Protein AF-A0A353F290-F1 (afdb_monomer_lite)

Secondary structure (DSSP, 8-state):
----PPPPPPP-------------------S-S-TT---SSEEEEEEE-SS-TTT-EEEEEEE-SSSPPEEEEESS--TT-GGG-SEEE--SEEEEETTEEEEEEEE-SPPTT-EEEEEEE-SS-B---EEEEPPPSS------EEE---SS-HHHHHHHHHHHHHH--S-EEE-S--SSSSSHHHHHHHHHHHGGGS-TT-BPPEEEEPP-TTS-STTHHHHHH---TT--EEEEETTTTEEEEE--TTS-TTSHHHHHHHHHHHHH-TT-SEEEEE-SS-S--

Sequence (285 aa):
MTQRKCPPAKYRSFLVALTVLFSAVASLSGQNSSVNTNTSKTEKYRLVWFEDPTTTATFVWNQLEGDPATLYYGLKNEGRNKSKYTERKEVDRVVEYDGMRNCMVTLGNLKPDSWYYMCLGDGAGVSRLFYFRTAPKLPKSFTFICGGDSRNFRDIRQAANTMCRKLSPLFVAFTGDMINHDSAEGWNDWLDDWQLTMSDSGQLLPIVPHRGNHESRPESIPSHFGTSKDSYGAFNIGSGLFRYYILNSEIPADGSQGNWLRSDLEKNGQGITHLVAGYHKPMRP

Foldseek 3Di:
DDDDDDDDDDDDDDDDPDPDPPPPPVPPPDPDPPQFAFQAQKALWAWADFEALQFKIKIKIFRRDDDFWKKAKDQDCPWQPRVPGPDIGDFPDWFCDLNTTITMDMGGRDHGQGKMWMWTADPRGIHGIAIAHGFHQADDDFDEAEEEQCADDLVVLLVVLLVLLVVVGNAYEYAANQHQALHSVRVVSSSNSNCSNADPNHYHHYYLDAHDVRNVDQCSCCRRRVHDSNSWHWYDGNNQAEIETRDEPNDDCPDPRVVVVVVCCVVRVPSRNYYYYGHHDDPPD

Structure (mmCIF, N/CA/C/O backbone):
data_AF-A0A353F290-F1
#
_entry.id   AF-A0A353F290-F1
#
loop_
_atom_site.group_PDB
_atom_site.id
_atom_site.type_symbol
_atom_site.label_atom_id
_atom_site.label_alt_id
_atom_site.label_comp_id
_atom_site.label_asym_id
_atom_site.label_entity_id
_atom_site.label_seq_id
_atom_site.pdbx_PDB_ins_code
_atom_site.Cartn_x
_atom_site.Cartn_y
_atom_site.Cartn_z
_atom_site.occupancy
_atom_site.B_iso_or_equiv
_atom_site.auth_seq_id
_atom_site.auth_comp_id
_atom_site.auth_asym_id
_atom_site.auth_atom_id
_atom_site.pdbx_PDB_model_num
ATOM 1 N N . MET A 1 1 ? -49.343 -64.665 -35.804 1.00 46.31 1 MET A N 1
ATOM 2 C CA . MET A 1 1 ? -48.709 -64.888 -37.124 1.00 46.31 1 MET A CA 1
ATOM 3 C C . MET A 1 1 ? -49.361 -63.980 -38.147 1.00 46.31 1 MET A C 1
ATOM 5 O O . MET A 1 1 ? -50.536 -64.181 -38.408 1.00 46.31 1 MET A O 1
ATOM 9 N N . THR A 1 2 ? -48.637 -62.994 -38.680 1.00 41.28 2 THR A N 1
ATOM 10 C CA . THR A 1 2 ? -48.578 -62.625 -40.114 1.00 41.28 2 THR A CA 1
ATOM 11 C C . THR A 1 2 ? -47.941 -61.243 -40.248 1.00 41.28 2 THR A C 1
ATOM 13 O O . THR A 1 2 ? -48.520 -60.224 -39.888 1.00 41.28 2 THR A O 1
ATOM 16 N N . GLN A 1 3 ? -46.709 -61.228 -40.759 1.00 37.50 3 GLN A N 1
ATOM 17 C CA . GLN A 1 3 ? -46.068 -60.024 -41.271 1.00 37.50 3 GLN A CA 1
ATOM 18 C C . GLN A 1 3 ? -46.842 -59.517 -42.493 1.00 37.50 3 GLN A C 1
ATOM 20 O O . GLN A 1 3 ? -47.189 -60.307 -43.372 1.00 37.50 3 GLN A O 1
ATOM 25 N N . ARG A 1 4 ? -47.029 -58.199 -42.603 1.00 40.56 4 ARG A N 1
ATOM 26 C CA . ARG A 1 4 ? -47.318 -57.544 -43.883 1.00 40.56 4 ARG A CA 1
ATOM 27 C C . ARG A 1 4 ? -46.180 -56.588 -44.220 1.00 40.56 4 ARG A C 1
ATOM 29 O O . ARG A 1 4 ? -45.961 -55.592 -43.542 1.00 40.56 4 ARG A O 1
ATOM 36 N N . LYS A 1 5 ? -45.442 -56.971 -45.264 1.00 42.53 5 LYS A N 1
ATOM 37 C CA . LYS A 1 5 ? -44.402 -56.199 -45.947 1.00 42.53 5 LYS A CA 1
ATOM 38 C C . LYS A 1 5 ? -45.045 -55.032 -46.704 1.00 42.53 5 LYS A C 1
ATOM 40 O O . LYS A 1 5 ? -46.036 -55.235 -47.401 1.00 42.53 5 LYS A O 1
ATOM 45 N N . CYS A 1 6 ? -44.453 -53.846 -46.595 1.00 43.78 6 CYS A N 1
ATOM 46 C CA . CYS A 1 6 ? -44.773 -52.677 -47.417 1.00 43.78 6 CYS A CA 1
ATOM 47 C C . CYS A 1 6 ? -43.825 -52.633 -48.645 1.00 43.78 6 CYS A C 1
ATOM 49 O O . CYS A 1 6 ? -42.666 -53.032 -48.501 1.00 43.78 6 CYS A O 1
ATOM 51 N N . PRO A 1 7 ? -44.279 -52.207 -49.842 1.00 47.22 7 PRO A N 1
ATOM 52 C CA . PRO A 1 7 ? -43.504 -52.256 -51.089 1.00 47.22 7 PRO A CA 1
ATOM 53 C C . PRO A 1 7 ? -42.549 -51.052 -51.265 1.00 47.22 7 PRO A C 1
ATOM 55 O O . PRO A 1 7 ? -42.702 -50.042 -50.577 1.00 47.22 7 PRO A O 1
ATOM 58 N N . PRO A 1 8 ? -41.557 -51.131 -52.180 1.00 41.78 8 PRO A N 1
ATOM 59 C CA . PRO A 1 8 ? -40.473 -50.156 -52.260 1.00 41.78 8 PRO A CA 1
ATOM 60 C C . PRO A 1 8 ? -40.895 -48.900 -53.033 1.00 41.78 8 PRO A C 1
ATOM 62 O O . PRO A 1 8 ? -41.420 -48.984 -54.147 1.00 41.78 8 PRO A O 1
ATOM 65 N N . ALA A 1 9 ? -40.621 -47.722 -52.469 1.00 43.69 9 ALA A N 1
ATOM 66 C CA . ALA A 1 9 ? -40.792 -46.448 -53.158 1.00 43.69 9 ALA A CA 1
ATOM 67 C C . ALA A 1 9 ? -39.504 -46.061 -53.902 1.00 43.69 9 ALA A C 1
ATOM 69 O O . ALA A 1 9 ? -38.400 -46.092 -53.360 1.00 43.69 9 ALA A O 1
ATOM 70 N N . LYS A 1 10 ? -39.682 -45.734 -55.182 1.00 41.62 10 LYS A N 1
ATOM 71 C CA . LYS A 1 10 ? -38.655 -45.433 -56.179 1.00 41.62 10 LYS A CA 1
ATOM 72 C C . LYS A 1 10 ? -37.989 -44.082 -55.901 1.00 41.62 10 LYS A C 1
ATOM 74 O O . LYS A 1 10 ? -38.673 -43.078 -55.723 1.00 41.62 10 LYS A O 1
ATOM 79 N N . TYR A 1 11 ? -36.659 -44.066 -55.953 1.00 36.44 11 TYR A N 1
ATOM 80 C CA . TYR A 1 11 ? -35.833 -42.861 -55.956 1.00 36.44 11 TYR A CA 1
ATOM 81 C C . TYR A 1 11 ? -36.144 -41.989 -57.182 1.00 36.44 11 TYR A C 1
ATOM 83 O O . TYR A 1 11 ? -36.076 -42.456 -58.320 1.00 36.44 11 TYR A O 1
ATOM 91 N N . ARG A 1 12 ? -36.436 -40.706 -56.954 1.00 42.66 12 ARG A N 1
ATOM 92 C CA . ARG A 1 12 ? -36.278 -39.643 -57.952 1.00 42.66 12 ARG A CA 1
ATOM 93 C C . ARG A 1 12 ? -35.261 -38.646 -57.416 1.00 42.66 12 ARG A C 1
ATOM 95 O O . ARG A 1 12 ? -35.520 -37.944 -56.444 1.00 42.66 12 ARG A O 1
ATOM 102 N N . SER A 1 13 ? -34.094 -38.650 -58.045 1.00 38.72 13 SER A N 1
ATOM 103 C CA . SER A 1 13 ? -32.973 -37.760 -57.777 1.00 38.72 13 SER A CA 1
ATOM 104 C C . SER A 1 13 ? -33.359 -36.314 -58.090 1.00 38.72 13 SER A C 1
ATOM 106 O O . SER A 1 13 ? -33.592 -35.977 -59.248 1.00 38.72 13 SER A O 1
ATOM 108 N N . PHE A 1 14 ? -33.400 -35.460 -57.069 1.00 39.62 14 PHE A N 1
ATOM 109 C CA . PHE A 1 14 ? -33.319 -34.014 -57.248 1.00 39.62 14 PHE A CA 1
ATOM 110 C C . PHE A 1 14 ? -31.861 -33.603 -57.058 1.00 39.62 14 PHE A C 1
ATOM 112 O O . PHE A 1 14 ? -31.323 -33.652 -55.954 1.00 39.62 14 PHE A O 1
ATOM 119 N N . LEU A 1 15 ? -31.215 -33.241 -58.165 1.00 37.19 15 LEU A N 1
ATOM 120 C CA . LEU A 1 15 ? -29.898 -32.623 -58.173 1.00 37.19 15 LEU A CA 1
ATOM 121 C C . LEU A 1 15 ? -30.083 -31.155 -57.752 1.00 37.19 15 LEU A C 1
ATOM 123 O O . LEU A 1 15 ? -30.473 -30.319 -58.563 1.00 37.19 15 LEU A O 1
ATOM 127 N N . VAL A 1 16 ? -29.867 -30.842 -56.476 1.00 40.88 16 VAL A N 1
ATOM 128 C CA . VAL A 1 16 ? -29.726 -29.451 -56.026 1.00 40.88 16 VAL A CA 1
ATOM 129 C C . VAL A 1 16 ? -28.252 -29.096 -56.166 1.00 40.88 16 VAL A C 1
ATOM 131 O O . VAL A 1 16 ? -27.409 -29.620 -55.441 1.00 40.88 16 VAL A O 1
ATOM 134 N N . ALA A 1 17 ? -27.934 -28.238 -57.133 1.00 40.34 17 ALA A N 1
ATOM 135 C CA . ALA A 1 17 ? -26.618 -27.631 -57.245 1.00 40.34 17 ALA A CA 1
ATOM 136 C C . ALA A 1 17 ? -26.419 -26.688 -56.050 1.00 40.34 17 ALA A C 1
ATOM 138 O O . ALA A 1 17 ? -26.979 -25.594 -56.011 1.00 40.34 17 ALA A O 1
ATOM 139 N N . LEU A 1 18 ? -25.660 -27.135 -55.048 1.00 35.25 18 LEU A N 1
ATOM 140 C CA . LEU A 1 18 ? -25.236 -26.292 -53.937 1.00 35.25 18 LEU A CA 1
ATOM 141 C C . LEU A 1 18 ? -23.934 -25.596 -54.341 1.00 35.25 18 LEU A C 1
ATOM 143 O O . LEU A 1 18 ? -22.845 -26.159 -54.244 1.00 35.25 18 LEU A O 1
ATOM 147 N N . THR A 1 19 ? -24.055 -24.374 -54.844 1.00 42.38 19 THR A N 1
ATOM 148 C CA . THR A 1 19 ? -22.922 -23.482 -55.089 1.00 42.38 19 THR A CA 1
ATOM 149 C C . THR A 1 19 ? -22.328 -23.093 -53.734 1.00 42.38 19 THR A C 1
ATOM 151 O O . THR A 1 19 ? -22.869 -22.247 -53.026 1.00 42.38 19 THR A O 1
ATOM 154 N N . VAL A 1 20 ? -21.228 -23.734 -53.336 1.00 40.19 20 VAL A N 1
ATOM 155 C CA . VAL A 1 20 ? -20.459 -23.324 -52.156 1.00 40.19 20 VAL A CA 1
ATOM 156 C C . VAL A 1 20 ? -19.671 -22.072 -52.535 1.00 40.19 20 VAL A C 1
ATOM 158 O O . VAL A 1 20 ? -18.584 -22.156 -53.104 1.00 40.19 20 VAL A O 1
ATOM 161 N N . LEU A 1 21 ? -20.221 -20.892 -52.238 1.00 40.59 21 LEU A N 1
ATOM 162 C CA . LEU A 1 21 ? -19.406 -19.688 -52.125 1.00 40.59 21 LEU A CA 1
ATOM 163 C C . LEU A 1 21 ? -18.528 -19.846 -50.879 1.00 40.59 21 LEU A C 1
ATOM 165 O O . LEU A 1 21 ? -18.983 -19.653 -49.754 1.00 40.59 21 LEU A O 1
ATOM 169 N N . PHE A 1 22 ? -17.255 -20.183 -51.081 1.00 39.66 22 PHE A N 1
ATOM 170 C CA . PHE A 1 22 ? -16.215 -19.934 -50.087 1.00 39.66 22 PHE A CA 1
ATOM 171 C C . PHE A 1 22 ? -16.000 -18.418 -49.999 1.00 39.66 22 PHE A C 1
ATOM 173 O O . PHE A 1 22 ? -15.076 -17.858 -50.584 1.00 39.66 22 PHE A O 1
ATOM 180 N N . SER A 1 23 ? -16.866 -17.722 -49.267 1.00 43.69 23 SER A N 1
ATOM 181 C CA . SER A 1 23 ? -16.477 -16.449 -48.676 1.00 43.69 23 SER A CA 1
ATOM 182 C C . SER A 1 23 ? -15.457 -16.777 -47.593 1.00 43.69 23 SER A C 1
ATOM 184 O O . SER A 1 23 ? -15.818 -17.214 -46.499 1.00 43.69 23 SER A O 1
ATOM 186 N N . ALA A 1 24 ? -14.177 -16.617 -47.928 1.00 46.22 24 ALA A N 1
ATOM 187 C CA . ALA A 1 24 ? -13.100 -16.556 -46.960 1.00 46.22 24 ALA A CA 1
ATOM 188 C C . ALA A 1 24 ? -13.358 -15.350 -46.049 1.00 46.22 24 ALA A C 1
ATOM 190 O O . ALA A 1 24 ? -12.868 -14.247 -46.279 1.00 46.22 24 ALA A O 1
ATOM 191 N N . VAL A 1 25 ? -14.165 -15.553 -45.009 1.00 45.91 25 VAL A N 1
ATOM 192 C CA . VAL A 1 25 ? -14.108 -14.707 -43.829 1.00 45.91 25 VAL A CA 1
ATOM 193 C C . VAL A 1 25 ? -12.793 -15.088 -43.177 1.00 45.91 25 VAL A C 1
ATOM 195 O O . VAL A 1 25 ? -12.712 -16.059 -42.429 1.00 45.91 25 VAL A O 1
ATOM 198 N N . ALA A 1 26 ? -11.732 -14.372 -43.546 1.00 44.97 26 ALA A N 1
ATOM 199 C CA . ALA A 1 26 ? -10.524 -14.347 -42.752 1.00 44.97 26 ALA A CA 1
ATOM 200 C C . ALA A 1 26 ? -10.963 -13.924 -41.351 1.00 44.97 26 ALA A C 1
ATOM 202 O O . ALA A 1 26 ? -11.306 -12.767 -41.104 1.00 44.97 26 ALA A O 1
ATOM 203 N N . SER A 1 27 ? -11.043 -14.898 -40.452 1.00 41.72 27 SER A N 1
ATOM 204 C CA . SER A 1 27 ? -11.215 -14.662 -39.037 1.00 41.72 27 SER A CA 1
ATOM 205 C C . SER A 1 27 ? -10.022 -13.825 -38.592 1.00 41.72 27 SER A C 1
ATOM 207 O O . SER A 1 27 ? -8.937 -14.346 -38.338 1.00 41.72 27 SER A O 1
ATOM 209 N N . LEU A 1 28 ? -10.225 -12.513 -38.485 1.00 45.38 28 LEU A N 1
ATOM 210 C CA . LEU A 1 28 ? -9.404 -11.608 -37.685 1.00 45.38 28 LEU A CA 1
ATOM 211 C C . LEU A 1 28 ? -9.620 -11.930 -36.194 1.00 45.38 28 LEU A C 1
ATOM 213 O O . LEU A 1 28 ? -9.924 -11.067 -35.383 1.00 45.38 28 LEU A O 1
ATOM 217 N N . SER A 1 29 ? -9.473 -13.196 -35.813 1.00 45.50 29 SER A N 1
ATOM 218 C CA . SER A 1 29 ? -9.347 -13.651 -34.428 1.00 45.50 29 SER A CA 1
ATOM 219 C C . SER A 1 29 ? -7.870 -13.903 -34.126 1.00 45.50 29 SER A C 1
ATOM 221 O O . SER A 1 29 ? -7.480 -14.937 -33.593 1.00 45.50 29 SER A O 1
ATOM 223 N N . GLY A 1 30 ? -7.049 -12.943 -34.543 1.00 44.78 30 GLY A N 1
ATOM 224 C CA . GLY A 1 30 ? -5.607 -12.904 -34.367 1.00 44.78 30 GLY A CA 1
ATOM 225 C C . GLY A 1 30 ? -5.168 -11.474 -34.082 1.00 44.78 30 GLY A C 1
ATOM 226 O O . GLY A 1 30 ? -4.305 -10.947 -34.770 1.00 44.78 30 GLY A O 1
ATOM 227 N N . GLN A 1 31 ? -5.804 -10.813 -33.110 1.00 38.00 31 GLN A N 1
ATOM 228 C CA . GLN A 1 31 ? -5.269 -9.590 -32.514 1.00 38.00 31 GLN A CA 1
ATOM 229 C C . GLN A 1 31 ? -4.939 -9.831 -31.039 1.00 38.00 31 GLN A C 1
ATOM 231 O O . GLN A 1 31 ? -5.788 -9.766 -30.158 1.00 38.00 31 GLN A O 1
ATOM 236 N N . ASN A 1 32 ? -3.647 -10.096 -30.840 1.00 43.44 32 ASN A N 1
ATOM 237 C CA . ASN A 1 32 ? -2.816 -9.784 -29.683 1.00 43.44 32 ASN A CA 1
ATOM 238 C C . ASN A 1 32 ? -3.251 -10.287 -28.304 1.00 43.44 32 ASN A C 1
ATOM 240 O O . ASN A 1 32 ? -3.747 -9.539 -27.472 1.00 43.44 32 ASN A O 1
ATOM 244 N N . SER A 1 33 ? -2.781 -11.479 -27.957 1.00 40.16 33 SER A N 1
ATOM 245 C CA . SER A 1 33 ? -2.475 -11.895 -26.580 1.00 40.16 33 SER A CA 1
ATOM 246 C C . SER A 1 33 ? -1.263 -11.137 -25.972 1.00 40.16 33 SER A C 1
ATOM 248 O O . SER A 1 33 ? -0.546 -11.678 -25.139 1.00 40.16 33 SER A O 1
ATOM 250 N N . SER A 1 34 ? -1.009 -9.876 -26.360 1.00 56.66 34 SER A N 1
ATOM 251 C CA . SER A 1 34 ? 0.187 -9.092 -25.981 1.00 56.66 34 SER A CA 1
ATOM 252 C C . SER A 1 34 ? -0.111 -7.811 -25.178 1.00 56.66 34 SER A C 1
ATOM 254 O O . SER A 1 34 ? 0.648 -6.843 -25.243 1.00 56.66 34 SER A O 1
ATOM 256 N N . VAL A 1 35 ? -1.249 -7.716 -24.485 1.00 65.19 35 VAL A N 1
ATOM 257 C CA . VAL A 1 35 ? -1.819 -6.383 -24.184 1.00 65.19 35 VAL A CA 1
ATOM 258 C C . VAL A 1 35 ? -1.271 -5.724 -22.908 1.00 65.19 35 VAL A C 1
ATOM 260 O O . VAL A 1 35 ? -1.367 -4.504 -22.782 1.00 65.19 35 VAL A O 1
ATOM 263 N N . ASN A 1 36 ? -0.628 -6.465 -21.992 1.00 80.44 36 ASN A N 1
ATOM 264 C CA . ASN A 1 36 ? -0.209 -5.911 -20.693 1.00 80.44 36 ASN A CA 1
ATOM 265 C C . ASN A 1 36 ? 1.270 -6.103 -20.297 1.00 80.44 36 ASN A C 1
ATOM 267 O O . ASN A 1 36 ? 1.590 -6.232 -19.118 1.00 80.44 36 ASN A O 1
ATOM 271 N N . THR A 1 37 ? 2.183 -6.138 -21.266 1.00 89.12 37 THR A N 1
ATOM 272 C CA . THR A 1 37 ? 3.623 -6.313 -21.001 1.00 89.12 37 THR A CA 1
ATOM 273 C C . THR A 1 37 ? 4.248 -5.060 -20.384 1.00 89.12 37 THR A C 1
ATOM 275 O O . THR A 1 37 ? 4.005 -3.959 -20.856 1.00 89.12 37 THR A O 1
ATOM 278 N N . ASN A 1 38 ? 5.098 -5.197 -19.370 1.00 95.94 38 ASN A N 1
ATOM 279 C CA . ASN A 1 38 ? 5.880 -4.079 -18.841 1.00 95.94 38 ASN A CA 1
ATOM 280 C C . ASN A 1 38 ? 7.076 -3.772 -19.763 1.00 95.94 38 ASN A C 1
ATOM 282 O O . ASN A 1 38 ? 7.869 -4.661 -20.051 1.00 95.94 38 ASN A O 1
ATOM 286 N N . THR A 1 39 ? 7.198 -2.525 -20.225 1.00 97.19 39 THR A N 1
ATOM 287 C CA . THR A 1 39 ? 8.356 -2.030 -21.009 1.00 97.19 39 THR A CA 1
ATOM 288 C C . THR A 1 39 ? 9.121 -0.911 -20.300 1.00 97.19 39 THR A C 1
ATOM 290 O O . THR A 1 39 ? 10.100 -0.403 -20.831 1.00 97.19 39 THR A O 1
ATOM 293 N N . SER A 1 40 ? 8.653 -0.504 -19.120 1.00 97.94 40 SER A N 1
ATOM 294 C CA . SER A 1 40 ? 9.366 0.427 -18.243 1.00 97.94 40 SER A CA 1
ATOM 295 C C . SER A 1 40 ? 10.398 -0.315 -17.395 1.00 97.94 40 SER A C 1
ATOM 297 O O . SER A 1 40 ? 10.345 -1.539 -17.266 1.00 97.94 40 SER A O 1
ATOM 299 N N . LYS A 1 41 ? 11.295 0.425 -16.751 1.00 98.50 41 LYS A N 1
ATOM 300 C CA . LYS A 1 41 ? 12.302 -0.093 -15.820 1.00 98.50 41 LYS A CA 1
ATOM 301 C C . LYS A 1 41 ? 11.785 -0.042 -14.382 1.00 98.50 41 LYS A C 1
ATOM 303 O O . LYS A 1 41 ? 12.434 0.487 -13.485 1.00 98.50 41 LYS A O 1
ATOM 308 N N . THR A 1 42 ? 10.596 -0.605 -14.170 1.00 98.69 42 THR A N 1
ATOM 309 C CA . THR A 1 42 ? 9.917 -0.644 -12.865 1.00 98.69 42 THR A CA 1
ATOM 310 C C . THR A 1 42 ? 9.492 -2.062 -12.506 1.00 98.69 42 THR A C 1
ATOM 312 O O . THR A 1 42 ? 9.181 -2.850 -13.398 1.00 98.69 42 THR A O 1
ATOM 315 N N . GLU A 1 43 ? 9.448 -2.383 -11.216 1.00 98.69 43 GLU A N 1
ATOM 316 C CA . GLU A 1 43 ? 8.996 -3.681 -10.696 1.00 98.69 43 GLU A CA 1
ATOM 317 C C . GLU A 1 43 ? 8.495 -3.573 -9.242 1.00 98.69 43 GLU A C 1
ATOM 319 O O . GLU A 1 43 ? 8.445 -2.476 -8.681 1.00 98.69 43 GLU A O 1
ATOM 324 N N . LYS A 1 44 ? 8.139 -4.712 -8.622 1.00 98.62 44 LYS A N 1
ATOM 325 C CA . LYS A 1 44 ? 7.775 -4.827 -7.194 1.00 98.62 44 LYS A CA 1
ATOM 326 C C . LYS A 1 44 ? 6.706 -3.810 -6.774 1.00 98.62 44 LYS A C 1
ATOM 328 O O . LYS A 1 44 ? 6.907 -2.968 -5.901 1.00 98.62 44 LYS A O 1
ATOM 333 N N . TYR A 1 45 ? 5.557 -3.868 -7.437 1.00 98.81 45 TYR A N 1
ATOM 334 C CA . TYR A 1 45 ? 4.460 -2.927 -7.250 1.00 98.81 45 TYR A CA 1
ATOM 335 C C . TYR A 1 45 ? 3.674 -3.227 -5.978 1.00 98.81 45 TYR A C 1
ATOM 337 O O . TYR A 1 45 ? 3.367 -4.382 -5.671 1.00 98.81 45 TYR A O 1
ATOM 345 N N . ARG A 1 46 ? 3.310 -2.173 -5.250 1.00 98.44 46 ARG A N 1
ATOM 346 C CA . ARG A 1 46 ? 2.475 -2.235 -4.049 1.00 98.44 46 ARG A CA 1
ATOM 347 C C . ARG A 1 46 ? 1.495 -1.075 -4.070 1.00 98.44 46 ARG A C 1
ATOM 349 O O . ARG A 1 46 ? 1.878 0.058 -4.349 1.00 98.44 46 ARG A O 1
ATOM 356 N N . LEU A 1 47 ? 0.247 -1.355 -3.731 1.00 98.81 47 LEU A N 1
ATOM 357 C CA . LEU A 1 47 ? -0.724 -0.332 -3.379 1.00 98.81 47 LEU A CA 1
ATOM 358 C C . LEU A 1 47 ? -0.931 -0.404 -1.871 1.00 98.81 47 LEU A C 1
ATOM 360 O O . LEU A 1 47 ? -1.256 -1.468 -1.360 1.00 98.81 47 LEU A O 1
ATOM 364 N N . VAL A 1 48 ? -0.727 0.698 -1.168 1.00 98.88 48 VAL A N 1
ATOM 365 C CA . VAL A 1 48 ? -0.688 0.735 0.292 1.00 98.88 48 VAL A CA 1
ATOM 366 C C . VAL A 1 48 ? -1.829 1.594 0.814 1.00 98.88 48 VAL A C 1
ATOM 368 O O . VAL A 1 48 ? -2.039 2.722 0.359 1.00 98.88 48 VAL A O 1
ATOM 371 N N . TRP A 1 49 ? -2.558 1.044 1.782 1.00 98.56 49 TRP A N 1
ATOM 372 C CA . TRP A 1 49 ? -3.540 1.759 2.587 1.00 98.56 49 TRP A CA 1
ATOM 373 C C . TRP A 1 49 ? -2.992 1.949 3.995 1.00 98.56 49 TRP A C 1
ATOM 375 O O . TRP A 1 49 ? -2.675 0.992 4.698 1.00 98.56 49 TRP A O 1
ATOM 385 N N . PHE A 1 50 ? -2.871 3.211 4.384 1.00 96.50 50 PHE A N 1
ATOM 386 C CA . PHE A 1 50 ? -2.371 3.628 5.694 1.00 96.50 50 PHE A CA 1
ATOM 387 C C . PHE A 1 50 ? -3.104 4.884 6.197 1.00 96.50 50 PHE A C 1
ATOM 389 O O . PHE A 1 50 ? -3.302 5.049 7.397 1.00 96.50 50 PHE A O 1
ATOM 396 N N . GLU A 1 51 ? -3.561 5.728 5.267 1.00 95.75 51 GLU A N 1
ATOM 397 C CA . GLU A 1 51 ? -4.469 6.861 5.486 1.00 95.75 51 GLU A CA 1
ATOM 398 C C . GLU A 1 51 ? -5.924 6.492 5.109 1.00 95.75 51 GLU A C 1
ATOM 400 O O . GLU A 1 51 ? -6.252 5.311 5.015 1.00 95.75 51 GLU A O 1
ATOM 405 N N . ASP A 1 52 ? -6.816 7.476 4.912 1.00 97.81 52 ASP A N 1
ATOM 406 C CA . ASP A 1 52 ? -8.230 7.257 4.559 1.00 97.81 52 ASP A CA 1
ATOM 407 C C . ASP A 1 52 ? -8.379 6.580 3.176 1.00 97.81 52 ASP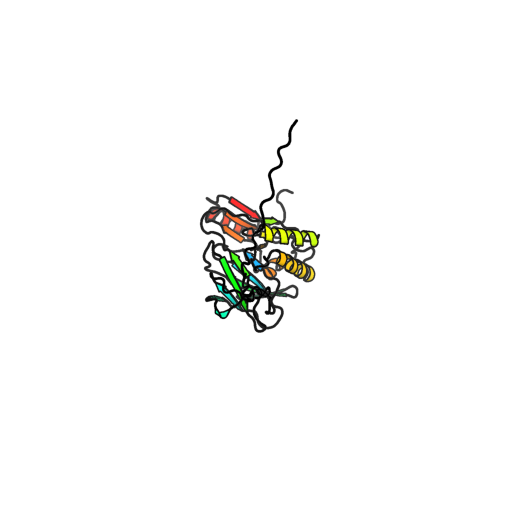 A C 1
ATOM 409 O O . ASP A 1 52 ? -8.241 7.249 2.143 1.00 97.81 52 ASP A O 1
ATOM 413 N N . PRO A 1 53 ? -8.739 5.282 3.110 1.00 98.50 53 PRO A N 1
ATOM 414 C CA . PRO A 1 53 ? -8.764 4.525 1.860 1.00 98.50 53 PRO A CA 1
ATOM 415 C C . PRO A 1 53 ? -9.934 4.907 0.945 1.00 98.50 53 PRO A C 1
ATOM 417 O O . PRO A 1 53 ? -10.044 4.408 -0.179 1.00 98.50 53 PRO A O 1
ATOM 420 N N . THR A 1 54 ? -10.851 5.762 1.413 1.00 98.56 54 THR A N 1
ATOM 421 C CA . THR A 1 54 ? -11.965 6.257 0.598 1.00 98.56 54 THR A CA 1
ATOM 422 C C . THR A 1 54 ? -11.519 7.346 -0.374 1.00 98.56 54 THR A C 1
ATOM 424 O O . THR A 1 54 ? -12.148 7.524 -1.416 1.00 98.56 54 THR A O 1
ATOM 427 N N . THR A 1 55 ? -10.429 8.054 -0.060 1.00 98.69 55 THR A N 1
ATOM 428 C CA . THR A 1 55 ? -9.948 9.201 -0.845 1.00 98.69 55 THR A CA 1
ATOM 429 C C . THR A 1 55 ? -8.440 9.208 -1.090 1.00 98.69 55 THR A C 1
ATOM 431 O O . THR A 1 55 ? -7.969 10.039 -1.870 1.00 98.69 55 THR A O 1
ATOM 434 N N . THR A 1 56 ? -7.690 8.281 -0.489 1.00 98.62 56 THR A N 1
ATOM 435 C CA . THR A 1 56 ? -6.230 8.198 -0.611 1.00 98.62 56 THR A CA 1
ATOM 436 C C . THR A 1 56 ? -5.748 6.783 -0.919 1.00 98.62 56 THR A C 1
ATOM 438 O O . THR A 1 56 ? -6.411 5.796 -0.594 1.00 98.62 56 THR A O 1
ATOM 441 N N . ALA A 1 57 ? -4.594 6.683 -1.576 1.00 98.44 57 ALA A N 1
ATOM 442 C CA . ALA A 1 57 ? -3.839 5.440 -1.713 1.00 98.44 57 ALA A CA 1
ATOM 443 C C . ALA A 1 57 ? -2.385 5.749 -2.080 1.00 98.44 57 ALA A C 1
ATOM 445 O O . ALA A 1 57 ? -2.137 6.608 -2.927 1.00 98.44 57 ALA A O 1
ATOM 446 N N . THR A 1 58 ? -1.433 5.014 -1.511 1.00 98.81 58 THR A N 1
ATOM 447 C CA . THR A 1 58 ? -0.015 5.166 -1.860 1.00 98.81 58 THR A CA 1
ATOM 448 C C . THR A 1 58 ? 0.397 4.070 -2.826 1.00 98.81 58 THR A C 1
ATOM 450 O O . THR A 1 58 ? 0.294 2.887 -2.511 1.00 98.81 58 THR A O 1
ATOM 453 N N . PHE A 1 59 ? 0.863 4.442 -4.014 1.00 98.88 59 PHE A N 1
ATOM 454 C CA . PHE A 1 59 ? 1.430 3.509 -4.977 1.00 98.88 59 PHE A CA 1
ATOM 455 C C . PHE A 1 59 ? 2.955 3.522 -4.882 1.00 98.88 59 PHE A C 1
ATOM 457 O O . PHE A 1 59 ? 3.573 4.585 -4.928 1.00 98.88 59 PHE A O 1
ATOM 464 N N . VAL A 1 60 ? 3.551 2.338 -4.735 1.00 98.88 60 VAL A N 1
ATOM 465 C CA . VAL A 1 60 ? 4.992 2.154 -4.537 1.00 98.88 60 VAL A CA 1
ATOM 466 C C . VAL A 1 60 ? 5.536 1.159 -5.552 1.00 98.88 60 VAL A C 1
ATOM 468 O O . VAL A 1 60 ? 4.958 0.089 -5.744 1.00 98.88 60 VAL A O 1
ATOM 471 N N . TRP A 1 61 ? 6.687 1.461 -6.146 1.00 98.88 61 TRP A N 1
ATOM 472 C CA . TRP A 1 61 ? 7.421 0.558 -7.037 1.00 98.88 61 TRP A CA 1
ATOM 473 C C . TRP A 1 61 ? 8.925 0.639 -6.780 1.00 98.88 61 TRP A C 1
ATOM 475 O O . TRP A 1 61 ? 9.406 1.610 -6.201 1.00 98.88 61 TRP A O 1
ATOM 485 N N . ASN A 1 62 ? 9.661 -0.386 -7.198 1.00 98.88 62 ASN A N 1
ATOM 486 C CA . ASN A 1 62 ? 11.114 -0.333 -7.317 1.00 98.88 62 ASN A CA 1
ATOM 487 C C . ASN A 1 62 ? 11.483 0.191 -8.715 1.00 98.88 62 ASN A C 1
ATOM 489 O O . ASN A 1 62 ? 11.018 -0.360 -9.718 1.00 98.88 62 ASN A O 1
ATOM 493 N N . GLN A 1 63 ? 12.294 1.247 -8.800 1.00 98.75 63 GLN A N 1
ATOM 494 C CA . GLN A 1 63 ? 12.793 1.791 -10.067 1.00 98.75 63 GLN A CA 1
ATOM 495 C C . GLN A 1 63 ? 14.195 1.244 -10.373 1.00 98.75 63 GLN A C 1
ATOM 497 O O . GLN A 1 63 ? 15.178 1.675 -9.773 1.00 98.75 63 GLN A O 1
ATOM 502 N N . LEU A 1 64 ? 14.298 0.378 -11.381 1.00 98.56 64 LEU A N 1
ATOM 503 C CA . LEU A 1 64 ? 15.526 -0.336 -11.746 1.00 98.56 64 LEU A CA 1
ATOM 504 C C . LEU A 1 64 ? 16.607 0.582 -12.330 1.00 98.56 64 LEU A C 1
ATOM 506 O O . LEU A 1 64 ? 17.769 0.500 -11.953 1.00 98.56 64 LEU A O 1
ATOM 510 N N . GLU A 1 65 ? 16.231 1.463 -13.257 1.00 97.06 65 GLU A N 1
ATOM 511 C CA . GLU A 1 65 ? 17.165 2.294 -14.029 1.00 97.06 65 GLU A CA 1
ATOM 512 C C . GLU A 1 65 ? 16.511 3.631 -14.405 1.00 97.06 65 GLU A C 1
ATOM 514 O O . GLU A 1 65 ? 15.287 3.766 -14.346 1.00 97.06 65 GLU A O 1
ATOM 519 N N . GLY A 1 66 ? 17.328 4.611 -14.803 1.00 97.19 66 GLY A N 1
ATOM 520 C CA . GLY A 1 66 ? 16.870 5.921 -15.280 1.00 97.19 66 GLY A CA 1
ATOM 521 C C . GLY A 1 66 ? 16.238 6.791 -14.194 1.00 97.19 66 GLY A C 1
ATOM 522 O O . GLY A 1 66 ? 16.365 6.502 -13.002 1.00 97.19 66 GLY A O 1
ATOM 523 N N . ASP A 1 67 ? 15.567 7.862 -14.607 1.00 98.12 67 ASP A N 1
ATOM 524 C CA . ASP A 1 67 ? 14.818 8.731 -13.697 1.00 98.12 67 ASP A CA 1
ATOM 525 C C . ASP A 1 67 ? 13.536 8.042 -13.193 1.00 98.12 67 ASP A C 1
ATOM 527 O O . ASP A 1 67 ? 12.984 7.186 -13.895 1.00 98.12 67 ASP A O 1
ATOM 531 N N . PRO A 1 68 ? 13.040 8.392 -11.989 1.00 98.44 68 PRO A N 1
ATOM 532 C CA . PRO A 1 68 ? 11.789 7.850 -11.476 1.00 98.44 68 PRO A CA 1
ATOM 533 C C . PRO A 1 68 ? 10.615 8.058 -12.439 1.00 98.44 68 PRO A C 1
ATOM 535 O O . PRO A 1 68 ? 10.418 9.146 -12.976 1.00 98.44 68 PRO A O 1
ATOM 538 N N . ALA A 1 69 ? 9.819 7.008 -12.641 1.00 98.69 69 ALA A N 1
ATOM 539 C CA . ALA A 1 69 ? 8.668 7.057 -13.530 1.00 98.69 69 ALA A CA 1
ATOM 540 C C . ALA A 1 69 ? 7.578 8.034 -13.048 1.00 98.69 69 ALA A C 1
ATOM 542 O O . ALA A 1 69 ? 7.278 8.127 -11.858 1.00 98.69 69 ALA A O 1
ATOM 543 N N . THR A 1 70 ? 6.893 8.678 -13.992 1.00 98.88 70 THR A N 1
ATOM 544 C CA . THR A 1 70 ? 5.674 9.448 -13.711 1.00 98.88 70 THR A CA 1
ATOM 545 C C . THR A 1 70 ? 4.469 8.508 -13.684 1.00 98.88 70 THR A C 1
ATOM 547 O O . THR A 1 70 ? 4.304 7.672 -14.582 1.00 98.88 70 THR A O 1
ATOM 550 N N . LEU A 1 71 ? 3.585 8.665 -12.697 1.00 98.88 71 LEU A N 1
ATOM 551 C CA . LEU A 1 71 ? 2.313 7.947 -12.626 1.00 98.88 71 LEU A CA 1
ATOM 552 C C . LEU A 1 71 ? 1.244 8.661 -13.455 1.00 98.88 71 LEU A C 1
ATOM 554 O O . LEU A 1 71 ? 1.023 9.852 -13.279 1.00 98.88 71 LEU A O 1
ATOM 558 N N . TYR A 1 72 ? 0.537 7.923 -14.306 1.00 98.81 72 TYR A N 1
ATOM 559 C CA . TYR A 1 72 ? -0.621 8.388 -15.075 1.00 98.81 72 TYR A CA 1
ATOM 560 C C . TYR A 1 72 ? -1.840 7.592 -14.632 1.00 98.81 72 TYR A C 1
ATOM 562 O O . TYR A 1 72 ? -1.743 6.369 -14.521 1.00 98.81 72 TYR A O 1
ATOM 570 N N . TYR A 1 73 ? -2.963 8.253 -14.352 1.00 98.75 73 TYR A N 1
ATOM 571 C CA . TYR A 1 73 ? -4.118 7.580 -13.762 1.00 98.75 73 TYR A CA 1
ATOM 572 C C . TYR A 1 73 ? -5.454 8.264 -14.069 1.00 98.75 73 TYR A C 1
ATOM 574 O O . TYR A 1 73 ? -5.519 9.405 -14.524 1.00 98.75 73 TYR A O 1
ATOM 582 N N . GLY A 1 74 ? -6.554 7.547 -13.848 1.00 98.44 74 GLY A N 1
ATOM 583 C CA . GLY A 1 74 ? -7.897 8.090 -14.021 1.00 98.44 74 GLY A CA 1
ATOM 584 C C . GLY A 1 74 ? -9.005 7.062 -13.814 1.00 98.44 74 GLY A C 1
ATOM 585 O O . GLY A 1 74 ? -8.759 5.880 -13.593 1.00 98.44 74 GLY A O 1
ATOM 586 N N . LEU A 1 75 ? -10.252 7.527 -13.902 1.00 98.31 75 LEU A N 1
ATOM 587 C CA . LEU A 1 75 ? -11.452 6.694 -13.715 1.00 98.31 75 LEU A CA 1
ATOM 588 C C . LEU A 1 75 ? -11.783 5.818 -14.931 1.00 98.31 75 LEU A C 1
ATOM 590 O O . LEU A 1 75 ? -12.557 4.870 -14.829 1.00 98.31 75 LEU A O 1
ATOM 594 N N . LYS A 1 76 ? -11.231 6.153 -16.100 1.00 97.88 76 LYS A N 1
ATOM 595 C CA . LYS A 1 76 ? -11.446 5.420 -17.346 1.00 97.88 76 LYS A CA 1
ATOM 596 C C . LYS A 1 76 ? -10.237 4.544 -17.641 1.00 97.88 76 LYS A C 1
ATOM 598 O O . LYS A 1 76 ? -9.102 4.990 -17.507 1.00 97.88 76 LYS A O 1
ATOM 603 N N . ASN A 1 77 ? -10.492 3.311 -18.071 1.00 97.50 77 ASN A N 1
ATOM 604 C CA . ASN A 1 77 ? -9.438 2.411 -18.511 1.00 97.50 77 ASN A CA 1
ATOM 605 C C . ASN A 1 77 ? -8.878 2.875 -19.860 1.00 97.50 77 ASN A C 1
ATOM 607 O O . ASN A 1 77 ? -9.481 2.629 -20.904 1.00 97.50 77 ASN A O 1
ATOM 611 N N . GLU A 1 78 ? -7.721 3.528 -19.826 1.00 97.00 78 GLU A N 1
ATOM 612 C CA . GLU A 1 78 ? -6.959 3.911 -21.020 1.00 97.00 78 GLU A CA 1
ATOM 613 C C . GLU A 1 78 ? -5.785 2.949 -21.287 1.00 97.00 78 GLU A C 1
ATOM 615 O O . GLU A 1 78 ? -4.919 3.192 -22.135 1.00 97.00 78 GLU A O 1
ATOM 620 N N . GLY A 1 79 ? -5.754 1.818 -20.575 1.00 95.62 79 GLY A N 1
ATOM 621 C CA . GLY A 1 79 ? -4.714 0.809 -20.691 1.00 95.62 79 GLY A CA 1
ATOM 622 C C . GLY A 1 79 ? -3.335 1.387 -20.381 1.00 95.62 79 GLY A C 1
ATOM 623 O O . GLY A 1 79 ? -3.146 2.107 -19.402 1.00 95.62 79 GLY A O 1
ATOM 624 N N . ARG A 1 80 ? -2.375 1.074 -21.253 1.00 95.88 80 ARG A N 1
ATOM 625 C CA . ARG A 1 80 ? -0.990 1.569 -21.209 1.00 95.88 80 ARG A CA 1
ATOM 626 C C . ARG A 1 80 ? -0.790 2.848 -22.034 1.00 95.88 80 ARG A C 1
ATOM 628 O O . ARG A 1 80 ? 0.341 3.268 -22.266 1.00 95.88 80 ARG A O 1
ATOM 635 N N . ASN A 1 81 ? -1.864 3.464 -22.533 1.00 96.50 81 ASN A N 1
ATOM 636 C CA . ASN A 1 81 ? -1.760 4.688 -23.319 1.00 96.50 81 ASN A CA 1
ATOM 637 C C . ASN A 1 81 ? -1.693 5.911 -22.394 1.00 96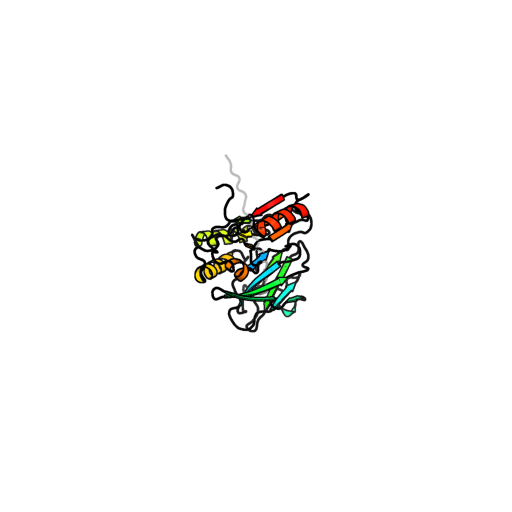.50 81 ASN A C 1
ATOM 639 O O . ASN A 1 81 ? -2.689 6.602 -22.181 1.00 96.50 81 ASN A O 1
ATOM 643 N N . LYS A 1 82 ? -0.502 6.163 -21.834 1.00 96.50 82 LYS A N 1
ATOM 644 C CA . LYS A 1 82 ? -0.284 7.200 -20.814 1.00 96.50 82 LYS A CA 1
ATOM 645 C C . LYS A 1 82 ? -0.775 8.600 -21.213 1.00 96.50 82 LYS A C 1
ATOM 647 O O . LYS A 1 82 ? -1.223 9.341 -20.349 1.00 96.50 82 LYS A O 1
ATOM 652 N N . SER A 1 83 ? -0.762 8.946 -22.506 1.00 97.12 83 SER A N 1
ATOM 653 C CA . SER A 1 83 ? -1.207 10.262 -22.994 1.00 97.12 83 SER A CA 1
ATOM 654 C C . SER A 1 83 ? -2.725 10.467 -22.980 1.00 97.12 83 SER A C 1
ATOM 656 O O . SER A 1 83 ? -3.177 11.590 -23.185 1.00 97.12 83 SER A O 1
ATOM 658 N N . LYS A 1 84 ? -3.519 9.412 -22.751 1.00 97.75 84 LYS A N 1
ATOM 659 C CA . LYS A 1 84 ? -4.983 9.503 -22.647 1.00 97.75 84 LYS A CA 1
ATOM 660 C C . LYS A 1 84 ? -5.494 9.691 -21.219 1.00 97.75 84 LYS A C 1
ATOM 662 O O . LYS A 1 84 ? -6.657 10.052 -21.048 1.00 97.75 84 LYS A O 1
ATOM 667 N N . TYR A 1 85 ? -4.665 9.450 -20.207 1.00 97.94 85 TYR A N 1
ATOM 668 C CA . TYR A 1 85 ? -5.024 9.777 -18.831 1.00 97.94 85 TYR A CA 1
ATOM 669 C C . TYR A 1 85 ? -4.958 11.291 -18.624 1.00 97.94 85 TYR A C 1
ATOM 671 O O . TYR A 1 85 ? -3.999 11.939 -19.039 1.00 97.94 85 TYR A O 1
ATOM 679 N N . THR A 1 86 ? -5.984 11.851 -17.983 1.00 92.88 86 THR A N 1
ATOM 680 C CA . THR A 1 86 ? -6.048 13.287 -17.677 1.00 92.88 86 THR A CA 1
ATOM 681 C C . THR A 1 86 ? -5.196 13.651 -16.471 1.00 92.88 86 THR A C 1
ATOM 683 O O . THR A 1 86 ? -4.662 14.755 -16.419 1.00 92.88 86 THR A O 1
ATOM 686 N N . GLU A 1 87 ? -5.047 12.723 -15.523 1.00 98.31 87 GLU A N 1
ATOM 687 C CA . GLU A 1 87 ? -4.255 12.930 -14.320 1.00 98.31 87 GLU A CA 1
ATOM 688 C C . GLU A 1 87 ? -2.874 12.298 -14.466 1.00 98.31 87 GLU A C 1
ATOM 690 O O . GLU A 1 87 ? -2.713 11.173 -14.957 1.00 98.31 87 GLU A O 1
ATOM 695 N N . ARG A 1 88 ? -1.870 13.015 -13.966 1.00 98.19 88 ARG A N 1
ATOM 696 C CA . ARG A 1 88 ? -0.523 12.491 -13.770 1.00 98.19 88 ARG A CA 1
ATOM 697 C C . ARG A 1 88 ? 0.083 13.044 -12.494 1.00 98.19 88 ARG A C 1
ATOM 699 O O . ARG A 1 88 ? -0.291 14.130 -12.052 1.00 98.19 88 ARG A O 1
ATOM 706 N N . LYS A 1 89 ? 1.024 12.310 -11.919 1.00 98.62 89 LYS A N 1
ATOM 707 C CA . LYS A 1 89 ? 1.719 12.712 -10.704 1.00 98.62 89 LYS A CA 1
ATOM 708 C C . LYS A 1 89 ? 3.166 12.219 -10.722 1.00 98.62 89 LYS A C 1
ATOM 710 O O . LYS A 1 89 ? 3.420 11.047 -10.996 1.00 98.62 89 LYS A O 1
ATOM 715 N N . GLU A 1 90 ? 4.089 13.138 -10.452 1.00 98.50 90 GLU A N 1
ATOM 716 C CA . GLU A 1 90 ? 5.500 12.818 -10.226 1.00 98.50 90 GLU A CA 1
ATOM 717 C C . GLU A 1 90 ? 5.696 12.208 -8.835 1.00 98.50 90 GLU A C 1
ATOM 719 O O . GLU A 1 90 ? 4.831 12.320 -7.964 1.00 98.50 90 GLU A O 1
ATOM 724 N N . VAL A 1 91 ? 6.840 11.561 -8.635 1.00 98.50 91 VAL A N 1
ATOM 725 C CA . VAL A 1 91 ? 7.193 10.910 -7.371 1.00 98.50 91 VAL A CA 1
ATOM 726 C C . VAL A 1 91 ? 7.212 11.910 -6.214 1.00 98.50 91 VAL A C 1
ATOM 728 O O . VAL A 1 91 ? 7.893 12.929 -6.282 1.00 98.50 91 VAL A O 1
ATOM 731 N N . ASP A 1 92 ? 6.500 11.588 -5.130 1.00 98.12 92 ASP A N 1
ATOM 732 C CA . ASP A 1 92 ? 6.524 12.377 -3.891 1.00 98.12 92 ASP A CA 1
ATOM 733 C C . ASP A 1 92 ? 7.797 12.092 -3.086 1.00 98.12 92 ASP A C 1
ATOM 735 O O . ASP A 1 92 ? 8.364 12.979 -2.447 1.00 98.12 92 ASP A O 1
ATOM 739 N N . ARG A 1 93 ? 8.235 10.826 -3.085 1.00 97.50 93 ARG A N 1
ATOM 740 C CA . ARG A 1 93 ? 9.383 10.366 -2.303 1.00 97.50 93 ARG A CA 1
ATOM 741 C C . ARG A 1 93 ? 10.114 9.214 -2.980 1.00 97.50 93 ARG A C 1
ATOM 743 O O . ARG A 1 93 ? 9.491 8.277 -3.474 1.00 97.50 93 ARG A O 1
ATOM 750 N N . VAL A 1 94 ? 11.441 9.267 -2.930 1.00 98.50 94 VAL A N 1
ATOM 751 C CA . VAL A 1 94 ? 12.336 8.169 -3.308 1.00 98.50 94 VAL A CA 1
ATOM 752 C C . VAL A 1 94 ? 13.075 7.708 -2.056 1.00 98.50 94 VAL A C 1
ATOM 754 O O . VAL A 1 94 ? 13.601 8.539 -1.317 1.00 98.50 94 VAL A O 1
ATOM 757 N N . VAL A 1 95 ? 13.091 6.400 -1.805 1.00 98.38 95 VAL A N 1
ATOM 758 C CA . VAL A 1 95 ? 13.800 5.786 -0.678 1.00 98.38 95 VAL A CA 1
ATOM 759 C C . VAL A 1 95 ? 14.694 4.666 -1.198 1.00 98.38 95 VAL A C 1
ATOM 761 O O . VAL A 1 95 ? 14.197 3.641 -1.662 1.00 98.38 95 VAL A O 1
ATOM 764 N N . GLU A 1 96 ? 16.008 4.863 -1.098 1.00 98.44 96 GLU A N 1
ATOM 765 C CA . GLU A 1 96 ? 17.001 3.810 -1.327 1.00 98.44 96 GLU A CA 1
ATOM 766 C C . GLU A 1 96 ? 17.090 2.939 -0.076 1.00 98.44 96 GLU A C 1
ATOM 768 O O . GLU A 1 96 ? 17.519 3.403 0.984 1.00 98.44 96 GLU A O 1
ATOM 773 N N . TYR A 1 97 ? 16.652 1.690 -0.176 1.00 98.31 97 TYR A N 1
ATOM 774 C CA . TYR A 1 97 ? 16.664 0.762 0.948 1.00 98.31 97 TYR A CA 1
ATOM 775 C C . TYR A 1 97 ? 16.739 -0.674 0.452 1.00 98.31 97 TYR A C 1
ATOM 777 O O . TYR A 1 97 ? 16.080 -1.022 -0.525 1.00 98.31 97 TYR A O 1
ATOM 785 N N . ASP A 1 98 ? 17.548 -1.504 1.113 1.00 97.88 98 ASP A N 1
ATOM 786 C CA . ASP A 1 98 ? 17.650 -2.936 0.809 1.00 97.88 98 ASP A CA 1
ATOM 787 C C . ASP A 1 98 ? 17.932 -3.254 -0.674 1.00 97.88 98 ASP A C 1
ATOM 789 O O . ASP A 1 98 ? 17.422 -4.212 -1.257 1.00 97.88 98 ASP A O 1
ATOM 793 N N . GLY A 1 99 ? 18.774 -2.420 -1.294 1.00 97.38 99 GLY A N 1
ATOM 794 C CA . GLY A 1 99 ? 19.156 -2.547 -2.703 1.00 97.38 99 GLY A CA 1
ATOM 795 C C . GLY A 1 99 ? 18.049 -2.174 -3.694 1.00 97.38 99 GLY A C 1
ATOM 796 O O . GLY A 1 99 ? 18.180 -2.465 -4.880 1.00 97.38 99 GLY A O 1
ATOM 797 N N . MET A 1 100 ? 16.968 -1.547 -3.229 1.00 98.56 100 MET A N 1
ATOM 798 C CA . MET A 1 100 ? 15.854 -1.077 -4.046 1.00 98.56 100 MET A CA 1
ATOM 799 C C . MET A 1 100 ? 15.714 0.439 -3.969 1.00 98.56 100 MET A C 1
ATOM 801 O O . MET A 1 100 ? 15.811 1.035 -2.895 1.00 98.56 100 MET A O 1
ATOM 805 N N . ARG A 1 101 ? 15.348 1.032 -5.104 1.00 98.75 101 ARG A N 1
ATOM 806 C CA . ARG A 1 101 ? 14.950 2.431 -5.214 1.00 98.75 101 ARG A CA 1
ATOM 807 C C . ARG A 1 101 ? 13.432 2.515 -5.157 1.00 98.75 101 ARG A C 1
ATOM 809 O O . ARG A 1 101 ? 12.753 2.471 -6.185 1.00 98.75 101 ARG A O 1
ATOM 816 N N . ASN A 1 102 ? 12.887 2.587 -3.945 1.00 98.81 102 ASN A N 1
ATOM 817 C CA . ASN A 1 102 ? 11.447 2.631 -3.715 1.00 98.81 102 ASN A CA 1
ATOM 818 C C . ASN A 1 102 ? 10.904 4.031 -4.030 1.00 98.81 102 ASN A C 1
ATOM 820 O O . ASN A 1 102 ? 11.091 4.976 -3.263 1.00 98.81 102 ASN A O 1
ATOM 824 N N . CYS A 1 103 ? 10.221 4.162 -5.162 1.00 98.88 103 CYS A N 1
ATOM 825 C CA . CYS A 1 103 ? 9.534 5.378 -5.577 1.00 98.88 103 CYS A CA 1
ATOM 826 C C . CYS A 1 103 ? 8.072 5.326 -5.129 1.00 98.88 103 CYS A C 1
ATOM 828 O O . CYS A 1 103 ? 7.412 4.296 -5.274 1.00 98.88 103 CYS A O 1
ATOM 830 N N . MET A 1 104 ? 7.577 6.428 -4.570 1.00 98.56 104 MET A N 1
ATOM 831 C CA . MET A 1 104 ? 6.277 6.495 -3.907 1.00 98.56 104 MET A CA 1
ATOM 832 C C . MET A 1 104 ? 5.461 7.678 -4.418 1.00 98.56 104 MET A C 1
ATOM 834 O O . MET A 1 104 ? 5.960 8.803 -4.500 1.00 98.56 104 MET A O 1
ATOM 838 N N . VAL A 1 105 ? 4.187 7.422 -4.705 1.00 98.75 105 VAL A N 1
ATOM 839 C CA . VAL A 1 105 ? 3.189 8.442 -5.027 1.00 98.75 105 VAL A CA 1
ATOM 840 C C . VAL A 1 105 ? 1.962 8.236 -4.148 1.00 98.75 105 VAL A C 1
ATOM 842 O O . VAL A 1 105 ? 1.291 7.211 -4.253 1.00 98.75 105 VAL A O 1
ATOM 845 N N . THR A 1 106 ? 1.627 9.222 -3.322 1.00 98.44 106 THR A N 1
ATOM 846 C CA . THR A 1 106 ? 0.382 9.256 -2.550 1.00 98.44 106 THR A CA 1
ATOM 847 C C . THR A 1 106 ? -0.690 9.967 -3.361 1.00 98.44 106 THR A C 1
ATOM 849 O O . THR A 1 106 ? -0.655 11.182 -3.562 1.00 98.44 106 THR A O 1
ATOM 852 N N . LEU A 1 107 ? -1.662 9.214 -3.856 1.00 98.56 107 LEU A N 1
ATOM 853 C CA . LEU A 1 107 ? -2.850 9.762 -4.492 1.00 98.56 107 LEU A CA 1
ATOM 854 C C . LEU A 1 107 ? -3.795 10.305 -3.417 1.00 98.56 107 LEU A C 1
ATOM 856 O O . LEU A 1 107 ? -4.022 9.645 -2.407 1.00 98.56 107 LEU A O 1
ATOM 860 N N . GLY A 1 108 ? -4.367 11.483 -3.656 1.00 98.31 108 GLY A N 1
ATOM 861 C CA . GLY A 1 108 ? -5.358 12.111 -2.783 1.00 98.31 108 GLY A CA 1
ATOM 862 C C . GLY A 1 108 ? -6.563 12.600 -3.579 1.00 98.31 108 GLY A C 1
ATOM 863 O O . GLY A 1 108 ? -6.545 12.594 -4.810 1.00 98.31 108 GLY A O 1
ATOM 864 N N . ASN A 1 109 ? -7.612 13.036 -2.878 1.00 98.19 109 ASN A N 1
ATOM 865 C CA . ASN A 1 109 ? -8.869 13.505 -3.479 1.00 98.19 109 ASN A CA 1
ATOM 866 C C . ASN A 1 109 ? -9.514 12.488 -4.442 1.00 98.19 109 ASN A C 1
ATOM 868 O O . ASN A 1 109 ? -10.225 12.863 -5.378 1.00 98.19 109 ASN A O 1
ATOM 872 N N . LEU A 1 110 ? -9.270 11.193 -4.223 1.00 98.62 110 LEU A N 1
ATOM 873 C CA . LEU A 1 110 ? -9.879 10.138 -5.020 1.00 98.62 110 LEU A CA 1
ATOM 874 C C . LEU A 1 110 ? -11.385 10.071 -4.753 1.00 98.62 110 LEU A C 1
ATOM 876 O O . LEU A 1 110 ? -11.861 10.356 -3.653 1.00 98.62 110 LEU A O 1
ATOM 880 N N . LYS A 1 111 ? -12.151 9.656 -5.763 1.00 98.75 111 LYS A N 1
ATOM 881 C CA . LYS A 1 111 ? -13.575 9.371 -5.589 1.00 98.75 111 LYS A CA 1
ATOM 882 C C . LYS A 1 111 ? -13.731 8.069 -4.795 1.00 98.75 111 LYS A C 1
ATOM 884 O O . LYS A 1 111 ? -13.138 7.067 -5.200 1.00 98.75 111 LYS A O 1
ATOM 889 N N . PRO A 1 112 ? -14.542 8.044 -3.723 1.00 98.62 112 PRO A N 1
ATOM 890 C CA . PRO A 1 112 ? -14.850 6.810 -3.007 1.00 98.62 112 PRO A CA 1
ATOM 891 C C . PRO A 1 112 ? -15.548 5.770 -3.886 1.00 98.62 112 PRO A C 1
ATOM 893 O O . PRO A 1 112 ? -16.200 6.114 -4.874 1.00 98.62 112 PRO A O 1
ATOM 896 N N . ASP A 1 113 ? -15.442 4.500 -3.493 1.00 98.31 113 ASP A N 1
ATOM 897 C CA . ASP A 1 113 ? -16.071 3.346 -4.156 1.00 98.31 113 ASP A CA 1
ATOM 898 C C . ASP A 1 113 ? -15.850 3.271 -5.683 1.00 98.31 113 ASP A C 1
ATOM 900 O O . ASP A 1 113 ? -16.716 2.803 -6.425 1.00 98.31 113 ASP A O 1
ATOM 904 N N . SER A 1 114 ? -14.704 3.751 -6.168 1.00 98.62 114 SER A N 1
ATOM 905 C CA . SER A 1 114 ? -14.438 3.945 -7.596 1.00 98.62 114 SER A CA 1
ATOM 906 C C . SER A 1 114 ? -13.206 3.176 -8.053 1.00 98.62 114 SER A C 1
ATOM 908 O O . SER A 1 114 ? -12.210 3.089 -7.336 1.00 98.62 114 SER A O 1
ATOM 910 N N . TRP A 1 115 ? -13.271 2.636 -9.271 1.00 98.56 115 TRP A N 1
ATOM 911 C CA . TRP A 1 115 ? -12.118 2.037 -9.933 1.00 98.56 115 TRP A CA 1
ATOM 912 C C . TRP A 1 115 ? -11.213 3.120 -10.515 1.00 98.56 115 TRP A C 1
ATOM 914 O O . TRP A 1 115 ? -11.679 4.013 -11.222 1.00 98.56 115 TRP A O 1
ATOM 924 N N . TYR A 1 116 ? -9.920 3.003 -10.240 1.00 98.75 116 TYR A N 1
ATOM 925 C CA . TYR A 1 116 ? -8.866 3.818 -10.821 1.00 98.75 116 TYR A CA 1
ATOM 926 C C . TYR A 1 116 ? -7.930 2.933 -11.624 1.00 98.75 116 TYR A C 1
ATOM 928 O O . TYR A 1 116 ? -7.428 1.934 -11.113 1.00 98.75 116 TYR A O 1
ATOM 936 N N . TYR A 1 117 ? -7.694 3.324 -12.869 1.00 98.75 117 TYR A N 1
ATOM 937 C CA . TYR A 1 117 ? -6.764 2.693 -13.795 1.00 98.75 117 TYR A CA 1
ATOM 938 C C . TYR A 1 117 ? -5.510 3.546 -13.880 1.00 98.75 117 TYR A C 1
ATOM 940 O O . TYR A 1 117 ? -5.601 4.774 -13.834 1.00 98.75 117 TYR A O 1
ATOM 948 N N . MET A 1 118 ? -4.350 2.907 -13.973 1.00 98.56 118 MET A N 1
ATOM 949 C CA . MET A 1 118 ? -3.075 3.602 -13.940 1.00 98.56 118 MET A CA 1
ATOM 950 C C . MET A 1 118 ? -1.979 2.880 -14.724 1.00 98.56 118 MET A C 1
ATOM 952 O O . MET A 1 118 ? -2.009 1.663 -14.909 1.00 98.56 118 MET A O 1
ATOM 956 N N . CYS A 1 119 ? -0.967 3.635 -15.127 1.00 98.56 119 CYS A N 1
ATOM 957 C CA . CYS A 1 119 ? 0.307 3.108 -15.597 1.00 98.56 119 CYS A CA 1
ATOM 958 C C . CYS A 1 119 ? 1.435 4.096 -15.273 1.00 98.56 119 CYS A C 1
ATOM 960 O O . CYS A 1 119 ? 1.250 5.310 -15.309 1.00 98.56 119 CYS A O 1
ATOM 962 N N . LEU A 1 120 ? 2.624 3.572 -15.008 1.00 98.81 120 LEU A N 1
ATOM 963 C CA . LEU A 1 120 ? 3.878 4.320 -14.937 1.00 98.81 120 LEU A CA 1
ATOM 964 C C . LEU A 1 120 ? 4.493 4.494 -16.326 1.00 98.81 120 LEU A C 1
ATOM 966 O O . LEU A 1 120 ? 4.473 3.549 -17.124 1.00 98.81 120 LEU A O 1
ATOM 970 N N . GLY A 1 121 ? 5.084 5.659 -16.586 1.00 98.50 121 GLY A N 1
ATOM 971 C CA . GLY A 1 121 ? 5.918 5.908 -17.758 1.00 98.50 121 GLY A CA 1
ATOM 972 C C . GLY A 1 121 ? 7.267 6.507 -17.377 1.00 98.50 121 GLY A C 1
ATOM 973 O O . GLY A 1 121 ? 7.304 7.517 -16.683 1.00 98.50 121 GLY A O 1
ATOM 974 N N . ASP A 1 122 ? 8.347 5.925 -17.887 1.00 98.44 122 ASP A N 1
ATOM 975 C CA . ASP A 1 122 ? 9.724 6.402 -17.717 1.00 98.44 122 ASP A CA 1
ATOM 976 C C . ASP A 1 122 ? 10.416 6.577 -19.081 1.00 98.44 122 ASP A C 1
ATOM 978 O O . ASP A 1 122 ? 9.769 6.521 -20.135 1.00 98.44 122 ASP A O 1
ATOM 982 N N . GLY A 1 123 ? 11.728 6.828 -19.060 1.00 97.75 123 GLY A N 1
ATOM 983 C CA . GLY A 1 123 ? 12.541 6.969 -20.269 1.00 97.75 123 GLY A CA 1
ATOM 984 C C . GLY A 1 123 ? 12.678 5.683 -21.094 1.00 97.75 123 GLY A C 1
ATOM 985 O O . GLY A 1 123 ? 13.003 5.765 -22.275 1.00 97.75 123 GLY A O 1
ATOM 986 N N . ALA A 1 124 ? 12.409 4.510 -20.510 1.00 97.69 124 ALA A N 1
ATOM 987 C CA . ALA A 1 124 ? 12.488 3.226 -21.204 1.00 97.69 124 ALA A CA 1
ATOM 988 C C . ALA A 1 124 ? 11.156 2.832 -21.856 1.00 97.69 124 ALA A C 1
ATOM 990 O O . ALA A 1 124 ? 11.143 2.244 -22.938 1.00 97.69 124 ALA A O 1
ATOM 991 N N . GLY A 1 125 ? 10.025 3.172 -21.235 1.00 97.62 125 GLY A N 1
ATOM 992 C CA . GLY A 1 125 ? 8.722 2.882 -21.813 1.00 97.62 125 GLY A CA 1
ATOM 993 C C . GLY A 1 125 ? 7.553 3.095 -20.864 1.00 97.62 125 GLY A C 1
ATOM 994 O O . GLY A 1 125 ? 7.455 4.089 -20.143 1.00 97.62 125 GLY A O 1
ATOM 995 N N . VAL A 1 126 ? 6.599 2.167 -20.928 1.00 98.31 126 VAL A N 1
ATOM 996 C CA . VAL A 1 126 ? 5.392 2.172 -20.093 1.00 98.31 126 VAL A CA 1
ATOM 997 C C . VAL A 1 126 ? 5.261 0.836 -19.380 1.00 98.31 126 VAL A C 1
ATOM 999 O O . VAL A 1 126 ? 5.422 -0.228 -19.996 1.00 98.31 126 VAL A O 1
ATOM 1002 N N . SER A 1 127 ? 4.941 0.894 -18.094 1.00 98.44 127 SER A N 1
ATOM 1003 C CA . SER A 1 127 ? 4.598 -0.273 -17.283 1.00 98.44 127 SER A CA 1
ATOM 1004 C C . SER A 1 127 ? 3.371 -1.019 -17.808 1.00 98.44 127 SER A C 1
ATOM 1006 O O . SER A 1 127 ? 2.720 -0.612 -18.779 1.00 98.44 127 SER A O 1
ATOM 1008 N N . ARG A 1 128 ? 3.064 -2.151 -17.177 1.00 97.06 128 ARG A N 1
ATOM 1009 C CA . ARG A 1 128 ? 1.754 -2.780 -17.333 1.00 97.06 128 ARG A CA 1
ATOM 1010 C C . ARG A 1 128 ? 0.659 -1.845 -16.784 1.00 97.06 128 ARG A C 1
ATOM 1012 O O . ARG A 1 128 ? 0.913 -1.024 -15.914 1.00 97.06 128 ARG A O 1
ATOM 1019 N N . LEU A 1 129 ? -0.556 -1.960 -17.302 1.00 98.06 129 LEU A N 1
ATOM 1020 C CA . LEU A 1 129 ? -1.772 -1.439 -16.693 1.00 98.06 129 LEU A CA 1
ATOM 1021 C C . LEU A 1 129 ? -1.917 -2.026 -15.292 1.00 98.06 129 LEU A C 1
ATOM 1023 O O . LEU A 1 129 ? -1.852 -3.250 -15.120 1.00 98.06 129 LEU A O 1
ATOM 1027 N N . PHE A 1 130 ? -2.213 -1.140 -14.350 1.00 98.62 130 PHE A N 1
ATOM 1028 C CA . PHE A 1 130 ? -2.707 -1.477 -13.030 1.00 98.62 130 PHE A CA 1
ATOM 1029 C C . PHE A 1 130 ? -4.078 -0.858 -12.802 1.00 98.62 130 PHE A C 1
ATOM 1031 O O . PHE A 1 130 ? -4.430 0.150 -13.417 1.00 98.62 130 PHE A O 1
ATOM 1038 N N . TYR A 1 131 ? -4.846 -1.430 -11.884 1.00 98.75 131 TYR A N 1
ATOM 1039 C CA . TYR A 1 131 ? -6.052 -0.785 -11.390 1.00 98.75 131 TYR A CA 1
ATOM 1040 C C . TYR A 1 131 ? -6.403 -1.222 -9.973 1.00 98.75 131 TYR A C 1
ATOM 1042 O O . TYR A 1 131 ? -6.038 -2.308 -9.535 1.00 98.75 131 TYR A O 1
ATOM 1050 N N . PHE A 1 132 ? -7.127 -0.375 -9.252 1.00 98.81 132 PHE A N 1
ATOM 1051 C CA . PHE A 1 132 ? -7.596 -0.652 -7.895 1.00 98.81 132 PHE A CA 1
ATOM 1052 C C . PHE A 1 132 ? -8.923 0.042 -7.627 1.00 98.81 132 PHE A C 1
ATOM 1054 O O . PHE A 1 132 ? -9.342 0.911 -8.393 1.00 98.81 132 PHE A O 1
ATOM 1061 N N . ARG A 1 133 ? -9.581 -0.336 -6.532 1.00 98.56 133 ARG A N 1
ATOM 1062 C CA . ARG A 1 133 ? -10.829 0.276 -6.081 1.00 98.56 133 ARG A CA 1
ATOM 1063 C C . ARG A 1 133 ? -10.604 0.987 -4.754 1.00 98.56 133 ARG A C 1
ATOM 1065 O O . ARG A 1 133 ? -10.070 0.377 -3.834 1.00 98.56 133 ARG A O 1
ATOM 1072 N N . THR A 1 134 ? -11.032 2.239 -4.640 1.00 98.88 134 THR A N 1
ATOM 1073 C CA . THR A 1 134 ? -11.089 2.948 -3.350 1.00 98.88 134 THR A CA 1
ATOM 1074 C C . THR A 1 134 ? -12.166 2.358 -2.441 1.00 98.88 134 THR A C 1
ATOM 1076 O O . THR A 1 134 ? -13.166 1.799 -2.904 1.00 98.88 134 THR A O 1
ATOM 1079 N N . ALA A 1 135 ? -11.991 2.493 -1.128 1.00 98.69 135 ALA A N 1
ATOM 1080 C CA . ALA A 1 135 ? -12.987 2.042 -0.167 1.00 98.69 135 ALA A CA 1
ATOM 1081 C C . ALA A 1 135 ? -14.297 2.854 -0.278 1.00 98.69 135 ALA A C 1
ATOM 1083 O O . ALA A 1 135 ? -14.290 4.023 -0.687 1.00 98.69 135 ALA A O 1
ATOM 1084 N N . PRO A 1 136 ? -15.450 2.269 0.089 1.00 98.44 136 PRO A N 1
ATOM 1085 C CA . PRO A 1 136 ? -16.708 2.997 0.110 1.00 98.44 136 PRO A CA 1
ATOM 1086 C C . PRO A 1 136 ? -16.749 4.018 1.252 1.00 98.44 136 PRO A C 1
ATOM 1088 O O . PRO A 1 136 ? -16.393 3.720 2.391 1.00 98.44 136 PRO A O 1
ATOM 1091 N N . LYS A 1 137 ? -17.252 5.223 0.957 1.00 98.12 137 LYS A N 1
ATOM 1092 C CA . LYS A 1 137 ? -17.511 6.254 1.976 1.00 98.12 137 LYS A CA 1
ATOM 1093 C C . LYS A 1 137 ? -18.765 5.958 2.797 1.00 98.12 137 LYS A C 1
ATOM 1095 O O . LYS A 1 137 ? -18.784 6.234 3.990 1.00 98.12 137 LYS A O 1
ATOM 1100 N N . LEU A 1 138 ? -19.810 5.408 2.181 1.00 97.69 138 LEU A N 1
ATOM 1101 C CA . LEU A 1 138 ? -21.061 5.048 2.858 1.00 97.69 138 LEU A CA 1
ATOM 1102 C C . LEU A 1 138 ? -21.046 3.579 3.307 1.00 97.69 138 LEU A C 1
ATOM 1104 O O . LEU A 1 138 ? -20.322 2.785 2.699 1.00 97.69 138 LEU A O 1
ATOM 1108 N N . PRO A 1 139 ? -21.827 3.201 4.341 1.00 97.44 139 PRO A N 1
ATOM 1109 C CA . PRO A 1 139 ? -21.910 1.818 4.797 1.00 97.44 139 PRO A CA 1
ATOM 1110 C C . PRO A 1 139 ? -22.234 0.858 3.648 1.00 97.44 139 PRO A C 1
ATOM 1112 O O . PRO A 1 139 ? -23.261 0.980 2.982 1.00 97.44 139 PRO A O 1
ATOM 1115 N N . LYS A 1 140 ? -21.331 -0.093 3.411 1.00 97.38 140 LYS A N 1
ATOM 1116 C CA . LYS A 1 140 ? -21.441 -1.113 2.370 1.00 97.38 140 LYS A CA 1
ATOM 1117 C C . LYS A 1 140 ? -20.666 -2.343 2.812 1.00 97.38 140 LYS A C 1
ATOM 1119 O O . LYS A 1 140 ? -19.557 -2.210 3.321 1.00 97.38 140 LYS A O 1
ATOM 1124 N N . SER A 1 141 ? -21.232 -3.526 2.601 1.00 96.69 141 SER A N 1
ATOM 1125 C CA . SER A 1 141 ? -20.543 -4.782 2.888 1.00 96.69 141 SER A CA 1
ATOM 1126 C C . SER A 1 141 ? -19.279 -4.918 2.036 1.00 96.69 141 SER A C 1
ATOM 1128 O O . SER A 1 141 ? -19.292 -4.637 0.836 1.00 96.69 141 SER A O 1
ATOM 1130 N N . PHE A 1 142 ? -18.199 -5.377 2.656 1.00 97.94 142 PHE A N 1
ATOM 1131 C CA . PHE A 1 142 ? -16.940 -5.701 1.996 1.00 97.94 142 PHE A CA 1
ATOM 1132 C C . PHE A 1 142 ? -16.281 -6.891 2.697 1.00 97.94 142 PHE A C 1
ATOM 1134 O O . PHE A 1 142 ? -16.622 -7.221 3.832 1.00 97.94 142 PHE A O 1
ATOM 1141 N N . THR A 1 143 ? -15.330 -7.526 2.018 1.00 98.19 143 THR A N 1
ATOM 1142 C CA . THR A 1 143 ? -14.455 -8.550 2.594 1.00 98.19 143 THR A CA 1
ATOM 1143 C C . THR A 1 143 ? -13.030 -8.023 2.643 1.00 98.19 143 THR A C 1
ATOM 1145 O O . THR A 1 143 ? -12.606 -7.268 1.768 1.00 98.19 143 THR A O 1
ATOM 1148 N N . PHE A 1 144 ? -12.279 -8.424 3.658 1.00 98.44 144 PHE A N 1
ATOM 1149 C CA . PHE A 1 144 ? -10.836 -8.232 3.716 1.00 98.44 144 PHE A CA 1
ATOM 1150 C C . PHE A 1 144 ? -10.189 -9.525 4.203 1.00 98.44 144 PHE A C 1
ATOM 1152 O O . PHE A 1 144 ? -10.850 -10.348 4.837 1.00 98.44 144 PHE A O 1
ATOM 1159 N N . ILE A 1 145 ? -8.918 -9.719 3.869 1.00 98.44 145 ILE A N 1
ATOM 1160 C CA . ILE A 1 145 ? -8.126 -10.846 4.369 1.00 98.44 145 ILE A CA 1
ATOM 1161 C C . ILE A 1 145 ? -7.169 -10.304 5.423 1.00 98.44 145 ILE A C 1
ATOM 1163 O O . ILE A 1 145 ? -6.573 -9.250 5.224 1.00 98.44 145 ILE A O 1
ATOM 1167 N N . CYS A 1 146 ? -7.032 -11.019 6.534 1.00 96.50 146 CYS A N 1
ATOM 1168 C CA . CYS A 1 146 ? -6.068 -10.723 7.586 1.00 96.50 146 CYS A CA 1
ATOM 1169 C C . CYS A 1 146 ? -5.136 -11.925 7.756 1.00 96.50 146 CYS A C 1
ATOM 1171 O O . CYS A 1 146 ? -5.615 -13.059 7.798 1.00 96.50 146 CYS A O 1
ATOM 1173 N N . GLY A 1 147 ? -3.831 -11.684 7.834 1.00 93.75 147 GLY A N 1
ATOM 1174 C CA . GLY A 1 147 ? -2.821 -12.717 8.056 1.00 93.75 147 GLY A CA 1
ATOM 1175 C C . GLY A 1 147 ? -1.419 -12.124 8.160 1.00 93.75 147 GLY A C 1
ATOM 1176 O O . GLY A 1 147 ? -1.224 -10.949 7.873 1.00 93.75 147 GLY A O 1
ATOM 1177 N N . GLY A 1 148 ? -0.441 -12.930 8.554 1.00 95.12 148 GLY A N 1
ATOM 1178 C CA . GLY A 1 148 ? 0.956 -12.524 8.712 1.00 95.12 148 GLY A CA 1
ATOM 1179 C C . GLY A 1 148 ? 1.877 -13.739 8.669 1.00 95.12 148 GLY A C 1
ATOM 1180 O O . GLY A 1 148 ? 1.477 -14.789 8.162 1.00 95.12 148 GLY A O 1
ATOM 1181 N N . ASP A 1 149 ? 3.087 -13.605 9.207 1.00 96.88 149 ASP A N 1
ATOM 1182 C CA . ASP A 1 149 ? 3.999 -14.732 9.452 1.00 96.88 149 ASP A CA 1
ATOM 1183 C C . ASP A 1 149 ? 4.336 -15.563 8.203 1.00 96.88 149 ASP A C 1
ATOM 1185 O O . ASP A 1 149 ? 4.493 -16.785 8.240 1.00 96.88 149 ASP A O 1
ATOM 1189 N N . SER A 1 150 ? 4.517 -14.898 7.061 1.00 96.81 150 SER A N 1
ATOM 1190 C CA . SER A 1 150 ? 4.854 -15.554 5.790 1.00 96.81 150 SER A CA 1
ATOM 1191 C C . SER A 1 150 ? 6.352 -15.804 5.600 1.00 96.81 150 SER A C 1
ATOM 1193 O O . SER A 1 150 ? 6.826 -15.950 4.471 1.00 96.81 150 SER A O 1
ATOM 1195 N N . ARG A 1 151 ? 7.117 -15.785 6.691 1.00 93.38 151 ARG A N 1
ATOM 1196 C CA . ARG A 1 151 ? 8.588 -15.766 6.712 1.00 93.38 151 ARG A CA 1
ATOM 1197 C C . ARG A 1 151 ? 9.217 -16.964 6.008 1.00 93.38 151 ARG A C 1
ATOM 1199 O O . ARG A 1 151 ? 10.250 -16.834 5.358 1.00 93.38 151 ARG A O 1
ATOM 1206 N N . ASN A 1 152 ? 8.569 -18.116 6.140 1.00 89.44 152 ASN A N 1
ATOM 1207 C CA . ASN A 1 152 ? 9.040 -19.420 5.684 1.00 89.44 152 ASN A CA 1
ATOM 1208 C C . ASN A 1 152 ? 8.048 -20.034 4.686 1.00 89.44 152 ASN A C 1
ATOM 1210 O O . ASN A 1 152 ? 7.004 -19.450 4.411 1.00 89.44 152 ASN A O 1
ATOM 1214 N N . PHE A 1 153 ? 8.370 -21.227 4.168 1.00 94.00 153 PHE A N 1
ATOM 1215 C CA . PHE A 1 153 ? 7.506 -21.982 3.247 1.00 94.00 153 PHE A CA 1
ATOM 1216 C C . PHE A 1 153 ? 7.060 -21.122 2.056 1.00 94.00 153 PHE A C 1
ATOM 1218 O O . PHE A 1 153 ? 5.881 -20.812 1.878 1.00 94.00 153 PHE A O 1
ATOM 1225 N N . ARG A 1 154 ? 8.043 -20.665 1.267 1.00 95.69 154 ARG A N 1
ATOM 1226 C CA . ARG A 1 154 ? 7.840 -19.725 0.154 1.00 95.69 154 ARG A CA 1
ATOM 1227 C C . ARG A 1 154 ? 6.758 -20.196 -0.821 1.00 95.69 154 ARG A C 1
ATOM 1229 O O . ARG A 1 154 ? 5.952 -19.388 -1.264 1.00 95.69 154 ARG A O 1
ATOM 1236 N N . ASP A 1 155 ? 6.697 -21.489 -1.103 1.00 97.44 155 ASP A N 1
ATOM 1237 C CA . ASP A 1 155 ? 5.653 -22.119 -1.912 1.00 97.44 155 ASP A CA 1
ATOM 1238 C C . ASP A 1 155 ? 4.244 -21.912 -1.324 1.00 97.44 155 AS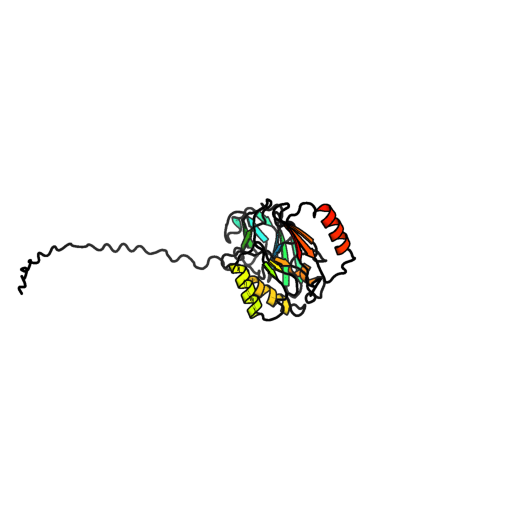P A C 1
ATOM 1240 O O . ASP A 1 155 ? 3.316 -21.531 -2.042 1.00 97.44 155 ASP A O 1
ATOM 1244 N N . ILE A 1 156 ? 4.090 -22.066 -0.006 1.00 96.94 156 ILE A N 1
ATOM 1245 C CA . ILE A 1 156 ? 2.834 -21.804 0.708 1.00 96.94 156 ILE A CA 1
ATOM 1246 C C . ILE A 1 156 ? 2.495 -20.309 0.699 1.00 96.94 156 ILE A C 1
ATOM 1248 O O . ILE A 1 156 ? 1.347 -19.951 0.429 1.00 96.94 156 ILE A O 1
ATOM 1252 N N . ARG A 1 157 ? 3.480 -19.423 0.906 1.00 97.31 157 ARG A N 1
ATOM 1253 C CA . ARG A 1 157 ? 3.302 -17.964 0.764 1.00 97.31 157 ARG A CA 1
ATOM 1254 C C . ARG A 1 157 ? 2.805 -17.596 -0.638 1.00 97.31 157 ARG A C 1
ATOM 1256 O O . ARG A 1 157 ? 1.829 -16.860 -0.776 1.00 97.31 157 ARG A O 1
ATOM 1263 N N . GLN A 1 158 ? 3.427 -18.132 -1.685 1.00 98.50 158 GLN A N 1
ATOM 1264 C CA . GLN A 1 158 ? 3.032 -17.894 -3.076 1.00 98.50 158 GLN A CA 1
ATOM 1265 C C . GLN A 1 158 ? 1.620 -18.428 -3.378 1.00 98.50 158 GLN A C 1
ATOM 1267 O O . GLN A 1 158 ? 0.826 -17.763 -4.059 1.00 98.50 158 GLN A O 1
ATOM 1272 N N . ALA A 1 159 ? 1.268 -19.599 -2.835 1.00 98.25 159 ALA A N 1
ATOM 1273 C CA . ALA A 1 159 ? -0.077 -20.159 -2.935 1.00 98.25 159 ALA A CA 1
ATOM 1274 C C . ALA A 1 159 ? -1.120 -19.276 -2.225 1.00 98.25 159 ALA A C 1
ATOM 1276 O O . ALA A 1 159 ? -2.185 -19.015 -2.792 1.00 98.25 159 ALA A O 1
ATOM 1277 N N . ALA A 1 160 ? -0.800 -18.756 -1.036 1.00 97.62 160 ALA A N 1
ATOM 1278 C CA . ALA A 1 160 ? -1.648 -17.825 -0.297 1.00 97.62 160 ALA A CA 1
ATOM 1279 C C . ALA A 1 160 ? -1.843 -16.501 -1.057 1.00 97.62 160 ALA A C 1
ATOM 1281 O O . ALA A 1 160 ? -2.980 -16.066 -1.235 1.00 97.62 160 ALA A O 1
ATOM 1282 N N . ASN A 1 161 ? -0.781 -15.914 -1.619 1.00 98.44 161 ASN A N 1
ATOM 1283 C CA . ASN A 1 161 ? -0.885 -14.705 -2.448 1.00 98.44 161 ASN A CA 1
ATOM 1284 C C . ASN A 1 161 ? -1.771 -14.937 -3.684 1.00 98.44 161 ASN A C 1
ATOM 1286 O O . ASN A 1 161 ? -2.636 -14.119 -4.011 1.00 98.44 161 ASN A O 1
ATOM 1290 N N . THR A 1 162 ? -1.632 -16.102 -4.323 1.00 98.44 162 THR A N 1
ATOM 1291 C CA . THR A 1 162 ? -2.506 -16.514 -5.430 1.00 98.44 162 THR A CA 1
ATOM 1292 C C . THR A 1 162 ? -3.961 -16.695 -4.983 1.00 98.44 162 THR A C 1
ATOM 1294 O O . THR A 1 162 ? -4.882 -16.422 -5.755 1.00 98.44 162 THR A O 1
ATOM 1297 N N . MET A 1 163 ? -4.198 -17.148 -3.751 1.00 98.12 163 MET A N 1
ATOM 1298 C CA . MET A 1 163 ? -5.540 -17.248 -3.180 1.00 98.12 163 MET A CA 1
ATOM 1299 C C . MET A 1 163 ? -6.143 -15.865 -2.920 1.00 98.12 163 MET A C 1
ATOM 1301 O O . MET A 1 163 ? -7.280 -15.634 -3.328 1.00 98.12 163 MET A O 1
ATOM 1305 N N . CYS A 1 164 ? -5.382 -14.924 -2.351 1.00 98.12 164 CYS A N 1
ATOM 1306 C CA . CYS A 1 164 ? -5.804 -13.529 -2.188 1.00 98.12 164 CYS A CA 1
ATOM 1307 C C . CYS A 1 164 ? -6.252 -12.929 -3.525 1.00 98.12 164 CYS A C 1
ATOM 1309 O O . CYS A 1 164 ? -7.347 -12.375 -3.616 1.00 98.12 164 CYS A O 1
ATOM 1311 N N . ARG A 1 165 ? -5.464 -13.135 -4.589 1.00 97.69 165 ARG A N 1
ATOM 1312 C CA . ARG A 1 165 ? -5.814 -12.731 -5.960 1.00 97.69 165 ARG A CA 1
ATOM 1313 C C . ARG A 1 165 ? -7.164 -13.288 -6.421 1.00 97.69 165 ARG A C 1
ATOM 1315 O O . ARG A 1 165 ? -7.961 -12.554 -6.994 1.00 97.69 165 ARG A O 1
ATOM 1322 N N . LYS A 1 166 ? -7.425 -14.579 -6.185 1.00 97.75 166 LYS A N 1
ATOM 1323 C CA . LYS A 1 166 ? -8.678 -15.248 -6.588 1.00 97.75 166 LYS A CA 1
ATOM 1324 C C . LYS A 1 166 ? -9.887 -14.772 -5.783 1.00 97.75 166 LYS A C 1
ATOM 1326 O O . LYS A 1 166 ? -10.969 -14.644 -6.344 1.00 97.75 166 LYS A O 1
ATOM 1331 N N . LEU A 1 167 ? -9.707 -14.536 -4.484 1.00 98.00 167 LEU A N 1
ATOM 1332 C CA . LEU A 1 167 ? -10.765 -14.060 -3.590 1.00 98.00 167 LEU A CA 1
ATOM 1333 C C . LEU A 1 167 ? -11.077 -12.573 -3.797 1.00 98.00 167 LEU A C 1
ATOM 1335 O O . LEU A 1 167 ? -12.188 -12.146 -3.494 1.00 98.00 167 LEU A O 1
ATOM 1339 N N . SER A 1 168 ? -10.116 -11.803 -4.322 1.00 97.25 168 SER A N 1
ATOM 1340 C CA . SER A 1 168 ? -10.237 -10.373 -4.621 1.00 97.25 168 SER A CA 1
ATOM 1341 C C . SER A 1 168 ? -10.865 -9.567 -3.462 1.00 97.25 168 SER A C 1
ATOM 1343 O O . SER A 1 168 ? -11.884 -8.894 -3.668 1.00 97.25 168 SER A O 1
ATOM 1345 N N . PRO A 1 169 ? -10.294 -9.625 -2.240 1.00 98.31 169 PRO A N 1
ATOM 1346 C CA . PRO A 1 169 ? -10.776 -8.824 -1.119 1.00 98.31 169 PRO A CA 1
ATOM 1347 C C . PRO A 1 169 ? -10.634 -7.323 -1.403 1.00 98.31 169 PRO A C 1
ATOM 1349 O O . PRO A 1 169 ? -9.896 -6.909 -2.297 1.00 98.31 169 PRO A O 1
ATOM 1352 N N . LEU A 1 170 ? -11.298 -6.490 -0.601 1.00 98.62 170 LEU A N 1
ATOM 1353 C CA . LEU A 1 170 ? -11.121 -5.039 -0.667 1.00 98.62 170 LEU A CA 1
ATOM 1354 C C . LEU A 1 170 ? -9.684 -4.629 -0.309 1.00 98.62 170 LEU A C 1
ATOM 1356 O O . LEU A 1 170 ? -9.142 -3.730 -0.941 1.00 98.62 170 LEU A O 1
ATOM 1360 N N . PHE A 1 171 ? -9.081 -5.287 0.684 1.00 98.81 171 PHE A N 1
ATOM 1361 C CA . PHE A 1 171 ? -7.682 -5.112 1.074 1.00 98.81 171 PHE A CA 1
ATOM 1362 C C . PHE A 1 171 ? -7.153 -6.343 1.824 1.00 98.81 171 PHE A C 1
ATOM 1364 O O . PHE A 1 171 ? -7.921 -7.227 2.224 1.00 98.81 171 PHE A O 1
ATOM 1371 N N . VAL A 1 172 ? -5.836 -6.380 2.026 1.00 98.81 172 VAL A N 1
ATOM 1372 C CA . VAL A 1 172 ? -5.130 -7.364 2.851 1.00 98.81 172 VAL A CA 1
ATOM 1373 C C . VAL A 1 172 ? -4.494 -6.652 4.045 1.00 98.81 172 VAL A C 1
ATOM 1375 O O . VAL A 1 172 ? -3.601 -5.826 3.873 1.00 98.81 172 VAL A O 1
ATOM 1378 N N . ALA A 1 173 ? -4.946 -6.968 5.255 1.00 98.50 173 ALA A N 1
ATOM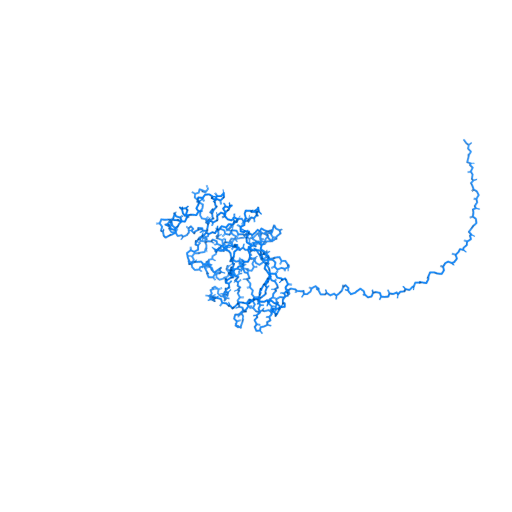 1379 C CA . ALA A 1 173 ? -4.276 -6.601 6.498 1.00 98.50 173 ALA A CA 1
ATOM 1380 C C . ALA A 1 173 ? -3.131 -7.580 6.764 1.00 98.50 173 ALA A C 1
ATOM 1382 O O . ALA A 1 173 ? -3.382 -8.733 7.113 1.00 98.50 173 ALA A O 1
ATOM 1383 N N . PHE A 1 174 ? -1.889 -7.129 6.577 1.00 98.38 174 PHE A N 1
ATOM 1384 C CA . PHE A 1 174 ? -0.711 -7.974 6.745 1.00 98.38 174 PHE A CA 1
ATOM 1385 C C . PHE A 1 174 ? -0.053 -7.711 8.102 1.00 98.38 174 PHE A C 1
ATOM 1387 O O . PHE A 1 174 ? 0.620 -6.696 8.278 1.00 98.38 174 PHE A O 1
ATOM 1394 N N . THR A 1 175 ? -0.255 -8.597 9.077 1.00 96.69 175 THR A N 1
ATOM 1395 C CA . THR A 1 175 ? 0.019 -8.368 10.508 1.00 96.69 175 THR A CA 1
ATOM 1396 C C . THR A 1 175 ? 1.476 -8.614 10.929 1.00 96.69 175 THR A C 1
ATOM 1398 O O . THR A 1 175 ? 1.728 -9.066 12.043 1.00 96.69 175 THR A O 1
ATOM 1401 N N . GLY A 1 176 ? 2.435 -8.280 10.062 1.00 97.06 176 GLY A N 1
ATOM 1402 C CA . GLY A 1 176 ? 3.873 -8.390 10.328 1.00 97.06 176 GLY A CA 1
ATOM 1403 C C . GLY A 1 176 ? 4.478 -9.752 9.996 1.00 97.06 176 GLY A C 1
ATOM 1404 O O . GLY A 1 176 ? 3.775 -10.675 9.570 1.00 97.06 176 GLY A O 1
ATOM 1405 N N . ASP A 1 177 ? 5.794 -9.847 10.178 1.00 97.94 177 ASP A N 1
ATOM 1406 C CA . ASP A 1 177 ? 6.591 -11.046 9.925 1.00 97.94 177 ASP A CA 1
ATOM 1407 C C . ASP A 1 177 ? 6.466 -11.519 8.468 1.00 97.94 177 ASP A C 1
ATOM 1409 O O . ASP A 1 177 ? 6.112 -12.654 8.135 1.00 97.94 177 ASP A O 1
ATOM 1413 N N . MET A 1 178 ? 6.752 -10.596 7.558 1.00 97.94 178 MET A N 1
ATOM 1414 C CA . MET A 1 178 ? 6.796 -10.838 6.120 1.00 97.94 178 MET A CA 1
ATOM 1415 C C . MET A 1 178 ? 7.993 -11.724 5.763 1.00 97.94 178 MET A C 1
ATOM 1417 O O . MET A 1 178 ? 7.881 -12.672 4.981 1.00 97.94 178 MET A O 1
ATOM 1421 N N . ILE A 1 179 ? 9.126 -11.439 6.395 1.00 97.69 179 ILE A N 1
ATOM 1422 C CA . ILE A 1 179 ? 10.460 -11.944 6.067 1.00 97.69 179 ILE A CA 1
ATOM 1423 C C . ILE A 1 179 ? 11.095 -12.666 7.259 1.00 97.69 179 ILE A C 1
ATOM 1425 O O . ILE A 1 179 ? 10.798 -12.368 8.406 1.00 97.69 179 ILE A O 1
ATOM 1429 N N . ASN A 1 180 ? 11.979 -13.638 7.013 1.00 95.94 180 ASN A N 1
ATOM 1430 C CA . ASN A 1 180 ? 12.618 -14.390 8.104 1.00 95.94 180 ASN A CA 1
ATOM 1431 C C . ASN A 1 180 ? 13.793 -13.644 8.758 1.00 95.94 180 ASN A C 1
ATOM 1433 O O . ASN A 1 180 ? 14.024 -13.774 9.954 1.00 95.94 180 ASN A O 1
ATOM 1437 N N . HIS A 1 181 ? 14.538 -12.857 7.992 1.00 94.44 181 HIS A N 1
ATOM 1438 C CA . HIS A 1 181 ? 15.565 -11.960 8.512 1.00 94.44 181 HIS A CA 1
ATOM 1439 C C . HIS A 1 181 ? 15.403 -10.619 7.816 1.00 94.44 181 HIS A C 1
ATOM 1441 O O . HIS A 1 181 ? 15.116 -10.600 6.618 1.00 94.44 181 HIS A O 1
ATOM 1447 N N . ASP A 1 182 ? 15.607 -9.527 8.554 1.00 97.31 182 ASP A N 1
ATOM 1448 C CA . ASP A 1 182 ? 15.524 -8.163 8.026 1.00 97.31 182 ASP A CA 1
ATOM 1449 C C . ASP A 1 182 ? 16.722 -7.841 7.137 1.00 97.31 182 ASP A C 1
ATOM 1451 O O . ASP A 1 182 ? 17.679 -7.182 7.541 1.00 97.31 182 ASP A O 1
ATOM 1455 N N . SER A 1 183 ? 16.685 -8.406 5.932 1.00 97.44 183 SER A N 1
ATOM 1456 C CA . SER A 1 183 ? 17.746 -8.364 4.941 1.00 97.44 183 SER A CA 1
ATOM 1457 C C . SER A 1 183 ? 17.198 -8.018 3.563 1.00 97.44 183 SER A C 1
ATOM 1459 O O . SER A 1 183 ? 16.051 -8.321 3.224 1.00 97.44 183 SER A O 1
ATOM 1461 N N . ALA A 1 184 ? 18.070 -7.444 2.734 1.00 98.12 184 ALA A N 1
ATOM 1462 C CA . ALA A 1 184 ? 17.746 -7.121 1.354 1.00 98.12 184 ALA A CA 1
ATOM 1463 C C . ALA A 1 184 ? 17.254 -8.337 0.560 1.00 98.12 184 ALA A C 1
ATOM 1465 O O . ALA A 1 184 ? 16.271 -8.236 -0.167 1.00 98.12 184 ALA A O 1
ATOM 1466 N N . GLU A 1 185 ? 17.894 -9.496 0.718 1.00 97.62 185 GLU A N 1
ATOM 1467 C CA . GLU A 1 185 ? 17.480 -10.736 0.053 1.00 97.62 185 GLU A CA 1
ATOM 1468 C C . GLU A 1 185 ? 16.051 -11.139 0.443 1.00 97.62 185 GLU A C 1
ATOM 1470 O O . GLU A 1 185 ? 15.220 -11.373 -0.434 1.00 97.62 185 GLU A O 1
ATOM 1475 N N . GLY A 1 186 ? 15.739 -11.132 1.746 1.00 97.56 186 GLY A N 1
ATOM 1476 C CA . GLY A 1 186 ? 14.409 -11.482 2.242 1.00 97.56 186 GLY A CA 1
ATOM 1477 C C . GLY A 1 186 ? 13.323 -10.563 1.687 1.00 97.56 186 GLY A C 1
ATOM 1478 O O . GLY A 1 186 ? 12.280 -11.038 1.235 1.00 97.56 186 GLY A O 1
ATOM 1479 N N . TRP A 1 187 ? 13.581 -9.254 1.667 1.00 98.44 187 TRP A N 1
ATOM 1480 C CA . TRP A 1 187 ? 12.645 -8.276 1.118 1.00 98.44 187 TRP A CA 1
ATOM 1481 C C . TRP A 1 187 ? 12.464 -8.394 -0.388 1.00 98.44 187 TRP A C 1
ATOM 1483 O O . TRP A 1 187 ? 11.327 -8.338 -0.856 1.00 98.44 187 TRP A O 1
ATOM 1493 N N . ASN A 1 188 ? 13.546 -8.589 -1.146 1.00 98.19 188 ASN A N 1
ATOM 1494 C CA . ASN A 1 188 ? 13.453 -8.801 -2.589 1.00 98.19 188 ASN A CA 1
ATOM 1495 C C . ASN A 1 188 ? 12.564 -10.016 -2.897 1.00 98.19 188 ASN A C 1
ATOM 1497 O O . ASN A 1 188 ? 11.593 -9.879 -3.641 1.00 98.19 188 ASN A O 1
ATOM 1501 N N . ASP A 1 189 ? 12.816 -11.149 -2.238 1.00 97.81 189 ASP A N 1
ATOM 1502 C CA . ASP A 1 189 ? 12.028 -12.373 -2.400 1.00 97.81 189 ASP A CA 1
ATOM 1503 C C . ASP A 1 189 ? 10.554 -12.192 -2.025 1.00 97.81 189 ASP A C 1
ATOM 1505 O O . ASP A 1 189 ? 9.656 -12.628 -2.751 1.00 97.81 189 ASP A O 1
ATOM 1509 N N . TRP A 1 190 ? 10.285 -11.558 -0.882 1.00 98.56 190 TRP A N 1
ATOM 1510 C CA . TRP A 1 190 ? 8.916 -11.357 -0.417 1.00 98.56 190 TRP A CA 1
ATOM 1511 C C . TRP A 1 190 ? 8.133 -10.425 -1.346 1.00 98.56 190 TRP A C 1
ATOM 1513 O O . TRP A 1 190 ? 6.967 -10.681 -1.646 1.00 98.56 190 TRP A O 1
ATOM 1523 N N . LEU A 1 191 ? 8.772 -9.364 -1.840 1.00 98.75 191 LEU A N 1
ATOM 1524 C CA . LEU A 1 191 ? 8.150 -8.400 -2.744 1.00 98.75 191 LEU A CA 1
ATOM 1525 C C . LEU A 1 191 ? 7.898 -8.968 -4.138 1.00 98.75 191 LEU A C 1
ATOM 1527 O O . LEU A 1 191 ? 6.879 -8.616 -4.741 1.00 98.75 191 LEU A O 1
ATOM 1531 N N . ASP A 1 192 ? 8.772 -9.853 -4.619 1.00 98.62 192 ASP A N 1
ATOM 1532 C CA . ASP A 1 192 ? 8.542 -10.630 -5.837 1.00 98.62 192 ASP A CA 1
ATOM 1533 C C . ASP A 1 192 ? 7.329 -11.547 -5.670 1.00 98.62 192 ASP A C 1
ATOM 1535 O O . ASP A 1 192 ? 6.423 -11.558 -6.508 1.00 98.62 192 ASP A O 1
ATOM 1539 N N . ASP A 1 193 ? 7.237 -12.247 -4.539 1.00 98.62 193 ASP A N 1
ATOM 1540 C CA . ASP A 1 193 ? 6.101 -13.121 -4.258 1.00 98.62 193 ASP A CA 1
ATOM 1541 C C . ASP A 1 193 ? 4.799 -12.338 -4.056 1.00 98.62 193 ASP A C 1
ATOM 1543 O O . ASP A 1 193 ? 3.726 -12.817 -4.436 1.00 98.62 193 ASP A O 1
ATOM 1547 N N . TRP A 1 194 ? 4.859 -11.133 -3.480 1.00 98.69 194 TRP A N 1
ATOM 1548 C CA . TRP A 1 194 ? 3.698 -10.255 -3.318 1.00 98.69 194 TRP A CA 1
ATOM 1549 C C . TRP A 1 194 ? 3.054 -9.907 -4.664 1.00 98.69 194 TRP A C 1
ATOM 1551 O O . TRP A 1 194 ? 1.832 -9.754 -4.739 1.00 98.69 194 TRP A O 1
ATOM 1561 N N . GLN A 1 195 ? 3.828 -9.877 -5.757 1.00 98.69 195 GLN A N 1
ATOM 1562 C CA . GLN A 1 195 ? 3.289 -9.624 -7.098 1.00 98.69 195 GLN A CA 1
ATOM 1563 C C . GLN A 1 195 ? 2.266 -10.684 -7.533 1.00 98.69 195 GLN A C 1
ATOM 1565 O O . GLN A 1 195 ? 1.418 -10.395 -8.375 1.00 98.69 195 GLN A O 1
ATOM 1570 N N . LEU A 1 196 ? 2.271 -11.881 -6.932 1.00 98.62 196 LEU A N 1
ATOM 1571 C CA . LEU A 1 196 ? 1.276 -12.929 -7.194 1.00 98.62 196 LEU A CA 1
ATOM 1572 C C . LEU A 1 196 ? -0.131 -12.583 -6.682 1.00 98.62 196 LEU A C 1
ATOM 1574 O O . LEU A 1 196 ? -1.096 -13.244 -7.070 1.00 98.62 196 LEU A O 1
ATOM 1578 N N . THR A 1 197 ? -0.270 -11.552 -5.842 1.00 98.50 197 THR A N 1
ATOM 1579 C CA . THR A 1 197 ? -1.582 -11.001 -5.463 1.00 98.50 197 THR A CA 1
ATOM 1580 C C . THR A 1 197 ? -2.236 -10.209 -6.600 1.00 98.50 197 THR A C 1
ATOM 1582 O O . THR A 1 197 ? -3.459 -10.066 -6.625 1.00 98.50 197 THR A O 1
ATOM 1585 N N . MET A 1 198 ? -1.447 -9.728 -7.567 1.00 98.06 198 MET A N 1
ATOM 1586 C CA . MET A 1 198 ? -1.934 -8.926 -8.684 1.00 98.06 198 MET A CA 1
ATOM 1587 C C . MET A 1 198 ? -2.620 -9.802 -9.738 1.00 98.06 198 MET A C 1
ATOM 1589 O O . MET A 1 198 ? -2.083 -10.825 -10.174 1.00 98.06 198 MET A O 1
ATOM 1593 N N . SER A 1 199 ? -3.808 -9.396 -10.196 1.00 96.50 199 SER A N 1
ATOM 1594 C CA . SER A 1 199 ? -4.507 -10.126 -11.262 1.00 96.50 199 SER A CA 1
ATOM 1595 C C . SER A 1 199 ? -3.770 -10.036 -12.601 1.00 96.50 199 SER A C 1
ATOM 1597 O O . SER A 1 199 ? -3.044 -9.077 -12.864 1.00 96.50 199 SER A O 1
ATOM 1599 N N . ASP A 1 200 ? -3.986 -11.001 -13.498 1.00 92.88 200 ASP A N 1
ATOM 1600 C CA . ASP A 1 200 ? -3.356 -10.982 -14.830 1.00 92.88 200 ASP A CA 1
ATOM 1601 C C . ASP A 1 200 ? -3.737 -9.704 -15.608 1.00 92.88 200 ASP A C 1
ATOM 1603 O O . ASP A 1 200 ? -2.916 -9.101 -16.304 1.00 92.88 200 ASP A O 1
ATOM 1607 N N . SER A 1 201 ? -4.959 -9.208 -15.383 1.00 94.25 201 SER A N 1
ATOM 1608 C CA . SER A 1 201 ? -5.452 -7.934 -15.922 1.00 94.25 201 SER A CA 1
ATOM 1609 C C . SER A 1 201 ? -4.870 -6.676 -15.252 1.00 94.25 201 SER A C 1
ATOM 1611 O O . SER A 1 201 ? -5.056 -5.585 -15.782 1.00 94.25 201 SER A O 1
ATOM 1613 N N . GLY A 1 202 ? -4.151 -6.808 -14.131 1.00 96.94 202 GLY A N 1
ATOM 1614 C CA . GLY A 1 202 ? -3.485 -5.705 -13.427 1.00 96.94 202 GLY A CA 1
ATOM 1615 C C . GLY A 1 202 ? -4.180 -5.209 -12.156 1.00 96.94 202 GLY A C 1
ATOM 1616 O O . GLY A 1 202 ? -3.824 -4.146 -11.658 1.00 96.94 202 GLY A O 1
ATOM 1617 N N . GLN A 1 203 ? -5.165 -5.932 -11.618 1.00 98.31 203 GLN A N 1
ATOM 1618 C CA . GLN A 1 203 ? -5.802 -5.527 -10.362 1.00 98.31 203 GLN A CA 1
ATOM 1619 C C . GLN A 1 203 ? -4.787 -5.600 -9.226 1.00 98.31 203 GLN A C 1
ATOM 1621 O O . GLN A 1 203 ? -4.262 -6.678 -8.954 1.00 98.31 203 GLN A O 1
ATOM 1626 N N . LEU A 1 204 ? -4.555 -4.481 -8.551 1.00 98.62 204 LEU A N 1
ATOM 1627 C CA . LEU A 1 204 ? -3.778 -4.406 -7.325 1.00 98.62 204 LEU A CA 1
ATOM 1628 C C . LEU A 1 204 ? -4.711 -4.580 -6.127 1.00 98.62 204 LEU A C 1
ATOM 1630 O O . LEU A 1 204 ? -5.759 -3.933 -6.049 1.00 98.62 204 LEU A O 1
ATOM 1634 N N . LEU A 1 205 ? -4.310 -5.430 -5.184 1.00 98.50 205 LEU A N 1
ATOM 1635 C CA . LEU A 1 205 ? -4.930 -5.494 -3.866 1.00 98.50 205 LEU A CA 1
ATOM 1636 C C . LEU A 1 205 ? -4.184 -4.536 -2.927 1.00 98.50 205 LEU A C 1
ATOM 1638 O O . LEU A 1 205 ? -2.962 -4.666 -2.802 1.00 98.50 205 LEU A O 1
ATOM 1642 N N . PRO A 1 206 ? -4.877 -3.584 -2.276 1.00 98.75 206 PRO A N 1
ATOM 1643 C CA . PRO A 1 206 ? -4.257 -2.764 -1.250 1.00 98.75 206 PRO A CA 1
ATOM 1644 C C . PRO A 1 206 ? -3.733 -3.623 -0.096 1.00 98.75 206 PRO A C 1
ATOM 1646 O O . PRO A 1 206 ? -4.448 -4.496 0.403 1.00 98.75 206 PRO A O 1
ATOM 1649 N N . ILE A 1 207 ? -2.511 -3.346 0.351 1.00 98.88 207 ILE A N 1
ATOM 1650 C CA . ILE A 1 207 ? -1.945 -3.887 1.586 1.00 98.88 207 ILE A CA 1
ATOM 1651 C C . ILE A 1 207 ? -2.019 -2.844 2.700 1.00 98.88 207 ILE A C 1
ATOM 1653 O O . ILE A 1 207 ? -1.746 -1.664 2.481 1.00 98.88 207 ILE A O 1
ATOM 1657 N N . VAL A 1 208 ? -2.360 -3.299 3.900 1.00 98.81 208 VAL A N 1
ATOM 1658 C CA . VAL A 1 208 ? -2.218 -2.560 5.156 1.00 98.81 208 VAL A CA 1
ATOM 1659 C C . VAL A 1 208 ? -1.082 -3.233 5.932 1.00 98.81 208 VAL A C 1
ATOM 1661 O O . VAL A 1 208 ? -1.314 -4.278 6.546 1.00 98.81 208 VAL A O 1
ATOM 1664 N N . PRO A 1 209 ? 0.160 -2.726 5.833 1.00 98.31 209 PRO A N 1
ATOM 1665 C CA . PRO A 1 209 ? 1.325 -3.389 6.402 1.00 98.31 209 PRO A CA 1
ATOM 1666 C C . PRO A 1 209 ? 1.484 -3.039 7.885 1.00 98.31 209 PRO A C 1
ATOM 1668 O O . PRO A 1 209 ? 1.517 -1.868 8.264 1.00 98.31 209 PRO A O 1
ATOM 1671 N N . HIS A 1 210 ? 1.619 -4.065 8.717 1.00 98.19 210 HIS A N 1
ATOM 1672 C CA . HIS A 1 210 ? 2.055 -3.943 10.104 1.00 98.19 210 HIS A CA 1
ATOM 1673 C C . HIS A 1 210 ? 3.514 -4.379 10.232 1.00 98.19 210 HIS A C 1
ATOM 1675 O O . HIS A 1 210 ? 4.056 -5.059 9.362 1.00 98.19 210 HIS A O 1
ATOM 1681 N N . ARG A 1 211 ? 4.127 -4.010 11.355 1.00 97.81 211 ARG A N 1
ATOM 1682 C CA . ARG A 1 211 ? 5.469 -4.445 11.735 1.00 97.81 211 ARG A CA 1
ATOM 1683 C C . ARG A 1 211 ? 5.392 -5.643 12.684 1.00 97.81 211 ARG A C 1
ATOM 1685 O O . ARG A 1 211 ? 4.696 -5.556 13.697 1.00 97.81 211 ARG A O 1
ATOM 1692 N N . GLY A 1 212 ? 6.109 -6.717 12.362 1.00 97.75 212 GLY A N 1
ATOM 1693 C CA . GLY A 1 212 ? 6.388 -7.841 13.254 1.00 97.75 212 GLY A CA 1
ATOM 1694 C C . GLY A 1 212 ? 7.818 -7.799 13.788 1.00 97.75 212 GLY A C 1
ATOM 1695 O O . GLY A 1 212 ? 8.598 -6.902 13.448 1.00 97.75 212 GLY A O 1
ATOM 1696 N N . ASN A 1 213 ? 8.180 -8.744 14.656 1.00 97.19 213 ASN A N 1
ATOM 1697 C CA . ASN A 1 213 ? 9.515 -8.742 15.264 1.00 97.19 213 ASN A CA 1
ATOM 1698 C C . ASN A 1 213 ? 10.626 -9.162 14.291 1.00 97.19 213 ASN A C 1
ATOM 1700 O O . ASN A 1 213 ? 11.800 -8.932 14.588 1.00 97.19 213 ASN A O 1
ATOM 1704 N N . HIS A 1 214 ? 10.288 -9.757 13.146 1.00 97.94 214 HIS A N 1
ATOM 1705 C CA . HIS A 1 214 ? 11.262 -10.052 12.100 1.00 97.94 214 HIS A CA 1
ATOM 1706 C C . HIS A 1 214 ? 11.557 -8.863 11.172 1.00 97.94 214 HIS A C 1
ATOM 1708 O O . HIS A 1 214 ? 12.583 -8.872 10.496 1.00 97.94 214 HIS A O 1
ATOM 1714 N N . GLU A 1 215 ? 10.759 -7.792 11.219 1.00 97.94 215 GLU A N 1
ATOM 1715 C CA . GLU A 1 215 ? 11.111 -6.479 10.664 1.00 97.94 215 GLU A CA 1
ATOM 1716 C C . GLU A 1 215 ? 11.858 -5.647 11.725 1.00 97.94 215 GLU A C 1
ATOM 1718 O O . GLU A 1 215 ? 11.384 -4.624 12.242 1.00 97.94 215 GLU A O 1
ATOM 1723 N N . SER A 1 216 ? 13.023 -6.154 12.132 1.00 96.25 216 SER A N 1
ATOM 1724 C CA . SER A 1 216 ? 13.753 -5.697 13.320 1.00 96.25 216 SER A CA 1
ATOM 1725 C C . SER A 1 216 ? 14.281 -4.262 13.217 1.00 96.25 216 SER A C 1
ATOM 1727 O O . SER A 1 216 ? 14.403 -3.587 14.245 1.00 96.25 216 SER A O 1
ATOM 1729 N N . ARG A 1 217 ? 14.505 -3.741 12.006 1.00 96.81 217 ARG A N 1
ATOM 1730 C CA . ARG A 1 217 ? 14.888 -2.348 11.763 1.00 96.81 217 ARG A CA 1
ATOM 1731 C C . ARG A 1 217 ? 13.645 -1.443 11.717 1.00 96.81 217 ARG A C 1
ATOM 1733 O O . ARG A 1 217 ? 12.711 -1.728 10.964 1.00 96.81 217 ARG A O 1
ATOM 1740 N N . PRO A 1 218 ? 13.584 -0.347 12.500 1.00 95.25 218 PRO A N 1
ATOM 1741 C CA . PRO A 1 218 ? 12.406 0.529 12.555 1.00 95.25 218 PRO A CA 1
ATOM 1742 C C . PRO A 1 218 ? 11.977 1.099 11.200 1.00 95.25 218 PRO A C 1
ATOM 1744 O O . PRO A 1 218 ? 10.797 1.345 10.969 1.00 95.25 218 PRO A O 1
ATOM 1747 N N . GLU A 1 219 ? 12.930 1.307 10.298 1.00 97.12 219 GLU A N 1
ATOM 1748 C CA . GLU A 1 219 ? 12.704 1.867 8.975 1.00 97.12 219 GLU A CA 1
ATOM 1749 C C . GLU A 1 219 ? 12.252 0.836 7.929 1.00 97.12 219 GLU A C 1
ATOM 1751 O O . GLU A 1 219 ? 11.868 1.238 6.832 1.00 97.12 219 GLU A O 1
ATOM 1756 N N . SER A 1 220 ? 12.233 -0.458 8.264 1.00 97.56 220 SER A N 1
ATOM 1757 C CA . SER A 1 220 ? 11.946 -1.549 7.327 1.00 97.56 220 SER A CA 1
ATOM 1758 C C . SER A 1 220 ? 10.550 -1.432 6.692 1.00 97.56 220 SER A C 1
ATOM 1760 O O . SER A 1 220 ? 10.426 -1.339 5.470 1.00 97.56 220 SER A O 1
ATOM 1762 N N . ILE A 1 221 ? 9.487 -1.299 7.497 1.00 98.19 221 ILE A N 1
ATOM 1763 C CA . ILE A 1 221 ? 8.122 -1.087 6.977 1.00 98.19 221 ILE A CA 1
ATOM 1764 C C . ILE A 1 221 ? 7.969 0.289 6.283 1.00 98.19 221 ILE A C 1
ATOM 1766 O O . ILE A 1 221 ? 7.527 0.321 5.128 1.00 98.19 221 ILE A O 1
ATOM 1770 N N . PRO A 1 222 ? 8.372 1.429 6.888 1.00 98.06 222 PRO A N 1
ATOM 1771 C CA . PRO A 1 222 ? 8.255 2.742 6.241 1.00 98.06 222 PRO A CA 1
ATOM 1772 C C . PRO A 1 222 ? 8.973 2.861 4.893 1.00 98.06 222 PRO A C 1
ATOM 1774 O O . PRO A 1 222 ? 8.459 3.516 3.980 1.00 98.06 222 PRO A O 1
ATOM 1777 N N . SER A 1 223 ? 10.141 2.229 4.751 1.00 98.44 223 SER A N 1
ATOM 1778 C CA . SER A 1 223 ? 10.971 2.327 3.545 1.00 98.44 223 SER A CA 1
ATOM 1779 C C . SER A 1 223 ? 10.425 1.498 2.385 1.00 98.44 223 SER A C 1
ATOM 1781 O O . SER A 1 223 ? 10.483 1.950 1.243 1.00 98.44 223 SER A O 1
ATOM 1783 N N . HIS A 1 224 ? 9.831 0.333 2.660 1.00 98.62 224 HIS A N 1
ATOM 1784 C CA . HIS A 1 224 ? 9.241 -0.523 1.624 1.00 98.62 224 HIS A CA 1
ATOM 1785 C C . HIS A 1 224 ? 7.811 -0.130 1.236 1.00 98.62 224 HIS A C 1
ATOM 1787 O O . HIS A 1 224 ? 7.406 -0.352 0.093 1.00 98.62 224 HIS A O 1
ATOM 1793 N N . PHE A 1 225 ? 7.039 0.445 2.166 1.00 98.44 225 PHE A N 1
ATOM 1794 C CA . PHE A 1 225 ? 5.599 0.667 1.975 1.00 98.44 225 PHE A CA 1
ATOM 1795 C C . PHE A 1 225 ? 5.155 2.125 2.022 1.00 98.44 225 PHE A C 1
ATOM 1797 O O . PHE A 1 225 ? 4.009 2.426 1.701 1.00 98.44 225 PHE A O 1
ATOM 1804 N N . GLY A 1 226 ? 6.021 3.055 2.406 1.00 96.19 226 GLY A N 1
ATOM 1805 C CA . GLY A 1 226 ? 5.629 4.457 2.434 1.00 96.19 226 GLY A CA 1
ATOM 1806 C C . GLY A 1 226 ? 4.854 4.890 3.680 1.00 96.19 226 GLY A C 1
ATOM 1807 O O . GLY A 1 226 ? 4.236 5.950 3.655 1.00 96.19 226 GLY A O 1
ATOM 1808 N N . THR A 1 227 ? 4.863 4.097 4.754 1.00 95.62 227 THR A N 1
ATOM 1809 C CA . THR A 1 227 ? 4.111 4.382 5.989 1.00 95.62 227 THR A CA 1
ATOM 1810 C C . THR A 1 227 ? 4.772 5.461 6.857 1.00 95.62 227 THR A C 1
ATOM 1812 O O . THR A 1 227 ? 5.868 5.958 6.563 1.00 95.62 227 THR A O 1
ATOM 1815 N N . SER A 1 228 ? 4.093 5.842 7.947 1.00 93.44 228 SER A N 1
ATOM 1816 C CA . SER A 1 228 ? 4.679 6.677 9.001 1.00 93.44 228 SER A CA 1
ATOM 1817 C C . SER A 1 228 ? 5.846 5.954 9.686 1.00 93.44 228 SER A C 1
ATOM 1819 O O . SER A 1 228 ? 5.862 4.727 9.759 1.00 93.44 228 SER A O 1
ATOM 1821 N N . LYS A 1 229 ? 6.806 6.714 10.235 1.00 91.81 229 LYS A N 1
ATOM 1822 C CA . LYS A 1 229 ? 8.028 6.183 10.872 1.00 91.81 229 LYS A CA 1
ATOM 1823 C C . LYS A 1 229 ? 7.750 5.053 11.870 1.00 91.81 229 LYS A C 1
ATOM 1825 O O . LYS A 1 229 ? 8.428 4.036 11.841 1.00 91.81 229 LYS A O 1
ATOM 1830 N N . ASP A 1 230 ? 6.740 5.224 12.716 1.00 93.56 230 ASP A N 1
ATOM 1831 C CA . ASP A 1 230 ? 6.417 4.258 13.768 1.00 93.56 230 ASP A CA 1
ATOM 1832 C C . ASP A 1 230 ? 5.364 3.224 13.327 1.00 93.56 230 ASP A C 1
ATOM 1834 O O . ASP A 1 230 ? 5.007 2.344 14.106 1.00 93.56 230 ASP A O 1
ATOM 1838 N N . SER A 1 231 ? 4.877 3.301 12.082 1.00 95.19 231 SER A N 1
ATOM 1839 C CA . SER A 1 231 ? 3.964 2.333 11.455 1.00 95.19 231 SER A CA 1
ATOM 1840 C C . SER A 1 231 ? 2.704 2.010 12.268 1.00 95.19 231 SER A C 1
ATOM 1842 O O . SER A 1 231 ? 2.220 0.880 12.253 1.00 95.19 231 SER A O 1
ATOM 1844 N N . TYR A 1 232 ? 2.150 3.018 12.948 1.00 97.31 232 TYR A N 1
ATOM 1845 C CA . TYR A 1 232 ? 0.805 2.967 13.516 1.00 97.31 232 TYR A CA 1
ATOM 1846 C C . TYR A 1 232 ? -0.082 4.078 12.952 1.00 97.31 232 TYR A C 1
ATOM 1848 O O . TYR A 1 232 ? 0.400 5.132 12.524 1.00 97.31 232 TYR A O 1
ATOM 1856 N N . GLY A 1 233 ? -1.385 3.820 12.933 1.00 97.38 233 GLY A N 1
ATOM 1857 C CA . GLY A 1 233 ? -2.385 4.693 12.332 1.00 97.38 233 GLY A CA 1
ATOM 1858 C C . GLY A 1 233 ? -3.772 4.066 12.371 1.00 97.38 233 GLY A C 1
ATOM 1859 O O . GLY A 1 233 ? -3.961 2.965 12.887 1.00 97.38 233 GLY A O 1
ATOM 1860 N N . ALA A 1 234 ? -4.768 4.769 11.848 1.00 98.00 234 ALA A N 1
ATOM 1861 C CA . ALA A 1 234 ? -6.121 4.244 11.756 1.00 98.00 234 ALA A CA 1
ATOM 1862 C C . ALA A 1 234 ? -6.894 4.902 10.618 1.00 98.00 234 ALA A C 1
ATOM 1864 O O . ALA A 1 234 ? -6.669 6.067 10.288 1.00 98.00 234 ALA A O 1
ATOM 1865 N N . PHE A 1 235 ? -7.857 4.172 10.069 1.00 98.00 235 PHE A N 1
ATOM 1866 C CA . PHE A 1 235 ? -8.749 4.677 9.033 1.00 98.00 235 PHE A CA 1
ATOM 1867 C C . PHE A 1 235 ? -10.157 4.100 9.174 1.00 98.00 235 PHE A C 1
ATOM 1869 O O . PHE A 1 235 ? -10.372 3.085 9.840 1.00 98.00 235 PHE A O 1
ATOM 1876 N N . ASN A 1 236 ? -11.119 4.754 8.519 1.00 97.69 236 ASN A N 1
ATOM 1877 C CA . ASN A 1 236 ? -12.506 4.306 8.462 1.00 97.69 236 ASN A CA 1
ATOM 1878 C C . ASN A 1 236 ? -12.857 3.777 7.069 1.00 97.69 236 ASN A C 1
ATOM 1880 O O . ASN A 1 236 ? -12.366 4.269 6.056 1.00 97.69 236 ASN A O 1
ATOM 1884 N N . ILE A 1 237 ? -13.777 2.818 7.024 1.00 98.31 237 ILE A N 1
ATOM 1885 C CA . ILE A 1 237 ? -14.477 2.387 5.814 1.00 98.31 237 ILE A CA 1
ATOM 1886 C C . ILE A 1 237 ? -15.976 2.457 6.094 1.00 98.31 237 ILE A C 1
ATOM 1888 O O . ILE A 1 237 ? -16.455 2.005 7.134 1.00 98.31 237 ILE A O 1
ATOM 1892 N N . GLY A 1 238 ? -16.734 3.025 5.157 1.00 97.56 238 GLY A N 1
ATOM 1893 C CA . GLY A 1 238 ? -18.182 3.142 5.282 1.00 97.56 238 GLY A CA 1
ATOM 1894 C C . GLY A 1 238 ? -18.627 4.094 6.393 1.00 97.56 238 GLY A C 1
ATOM 1895 O O . GLY A 1 238 ? -19.591 3.803 7.098 1.00 97.56 238 GLY A O 1
ATOM 1896 N N . SER A 1 239 ? -17.933 5.226 6.555 1.00 93.06 239 SER A N 1
ATOM 1897 C CA . SER A 1 239 ? -18.183 6.244 7.586 1.00 93.06 239 SER A CA 1
ATOM 1898 C C . SER A 1 239 ? -18.039 5.679 9.004 1.00 93.06 239 SER A C 1
ATOM 1900 O O . SER A 1 239 ? -16.929 5.654 9.524 1.00 93.06 239 SER A O 1
ATOM 1902 N N . GLY A 1 240 ? -19.135 5.215 9.613 1.00 94.75 240 GLY A N 1
ATOM 1903 C CA . GLY A 1 240 ? -19.156 4.605 10.948 1.00 94.75 240 GLY A CA 1
ATOM 1904 C C . GLY A 1 240 ? -19.234 3.076 10.943 1.00 94.75 240 GLY A C 1
ATOM 1905 O O . GLY A 1 240 ? -19.378 2.466 11.997 1.00 94.75 240 GLY A O 1
ATOM 1906 N N . LEU A 1 241 ? -19.186 2.427 9.776 1.00 98.12 241 LEU A N 1
ATOM 1907 C CA . LEU A 1 241 ? -19.305 0.970 9.702 1.00 98.12 241 LEU A CA 1
ATOM 1908 C C . LEU A 1 241 ? -18.074 0.267 10.287 1.00 98.12 241 LEU A C 1
ATOM 1910 O O . LEU A 1 241 ? -18.210 -0.641 11.103 1.00 98.12 241 LEU A O 1
ATOM 1914 N N . PHE A 1 242 ? -16.878 0.669 9.871 1.00 98.50 242 PHE A N 1
ATOM 1915 C CA . PHE A 1 242 ? -15.651 -0.038 10.207 1.00 98.50 242 PHE A CA 1
ATOM 1916 C C . PHE A 1 242 ? -14.519 0.946 10.461 1.00 98.50 242 PHE A C 1
ATOM 1918 O O . PHE A 1 242 ? -14.247 1.801 9.620 1.00 98.50 242 PHE A O 1
ATOM 1925 N N . ARG A 1 243 ? -13.841 0.790 11.596 1.00 98.19 243 ARG A N 1
ATOM 1926 C CA . ARG A 1 243 ? -12.595 1.487 11.907 1.00 98.19 243 ARG A CA 1
ATOM 1927 C C . ARG A 1 243 ? -11.507 0.457 12.149 1.00 98.19 243 ARG A C 1
ATOM 1929 O O . ARG A 1 243 ? -11.663 -0.411 13.008 1.00 98.19 243 ARG A O 1
ATOM 1936 N N . TYR A 1 244 ? -10.418 0.579 11.399 1.00 98.44 244 TYR A N 1
ATOM 1937 C CA . TYR A 1 244 ? -9.257 -0.288 11.529 1.00 98.44 244 TYR A CA 1
ATOM 1938 C C . TYR A 1 244 ? -8.106 0.457 12.182 1.00 98.44 244 TYR A C 1
ATOM 1940 O O . TYR A 1 244 ? -7.729 1.535 11.724 1.00 98.44 244 TYR A O 1
ATOM 1948 N N . TYR A 1 245 ? -7.539 -0.143 13.219 1.00 98.19 245 TYR A N 1
ATOM 1949 C CA . TYR A 1 245 ? -6.331 0.312 13.883 1.00 98.19 245 TYR A CA 1
ATOM 1950 C C . TYR A 1 245 ? -5.136 -0.510 13.411 1.00 98.19 245 TYR A C 1
ATOM 1952 O O . TYR A 1 245 ? -5.086 -1.729 13.586 1.00 98.19 245 TYR A O 1
ATOM 1960 N N . ILE A 1 246 ? -4.157 0.186 12.846 1.00 98.06 246 ILE A N 1
ATOM 1961 C CA . ILE A 1 246 ? -2.827 -0.326 12.550 1.00 98.06 246 ILE A CA 1
ATOM 1962 C C . ILE A 1 246 ? -1.985 -0.060 13.790 1.00 98.06 246 ILE A C 1
ATOM 1964 O O . ILE A 1 246 ? -1.639 1.089 14.056 1.00 98.06 246 ILE A O 1
ATOM 1968 N N . LEU A 1 247 ? -1.709 -1.092 14.584 1.00 97.38 247 LEU A N 1
ATOM 1969 C CA . LEU A 1 247 ? -0.883 -0.974 15.782 1.00 97.38 247 LEU A CA 1
ATOM 1970 C C . LEU A 1 247 ? 0.445 -1.704 15.577 1.00 97.38 247 LEU A C 1
ATOM 1972 O O . LEU A 1 247 ? 0.507 -2.768 14.955 1.00 97.38 247 LEU A O 1
ATOM 1976 N N . ASN A 1 248 ? 1.500 -1.124 16.134 1.00 97.44 248 ASN A N 1
ATOM 1977 C CA . ASN A 1 248 ? 2.852 -1.651 16.130 1.00 97.44 248 ASN A CA 1
ATOM 1978 C C . ASN A 1 248 ? 3.159 -2.251 17.510 1.00 97.44 248 ASN A C 1
ATOM 1980 O O . ASN A 1 248 ? 3.266 -1.526 18.501 1.00 97.44 248 ASN A O 1
ATOM 1984 N N . SER A 1 249 ? 3.281 -3.579 17.589 1.00 96.12 249 SER A N 1
ATOM 1985 C CA . SER A 1 249 ? 3.613 -4.292 18.835 1.00 96.12 249 SER A CA 1
ATOM 1986 C C . SER A 1 249 ? 5.111 -4.319 19.150 1.00 96.12 249 SER A C 1
ATOM 1988 O O . SER A 1 249 ? 5.515 -4.845 20.186 1.00 96.12 249 SER A O 1
ATOM 1990 N N . GLU A 1 250 ? 5.938 -3.756 18.269 1.00 96.31 250 GLU A N 1
ATOM 1991 C CA . GLU A 1 250 ? 7.394 -3.682 18.417 1.00 96.31 250 GLU A CA 1
ATOM 1992 C C . GLU A 1 250 ? 7.860 -2.345 19.012 1.00 96.31 250 GLU A C 1
ATOM 1994 O O . GLU A 1 250 ? 9.048 -2.023 18.979 1.00 96.31 250 GLU A O 1
ATOM 1999 N N . ILE A 1 251 ? 6.928 -1.556 19.551 1.00 94.75 251 ILE A N 1
ATOM 2000 C CA . ILE A 1 251 ? 7.189 -0.327 20.308 1.00 94.75 251 ILE A CA 1
ATOM 2001 C C . ILE A 1 251 ? 6.414 -0.349 21.638 1.00 94.75 251 ILE A C 1
ATOM 2003 O O . ILE A 1 251 ? 5.426 -1.081 21.753 1.00 94.75 251 ILE A O 1
ATOM 2007 N N . PRO A 1 252 ? 6.822 0.439 22.653 1.00 92.25 252 PRO A N 1
ATOM 2008 C CA . PRO A 1 252 ? 6.145 0.465 23.948 1.00 92.25 252 PRO A CA 1
ATOM 2009 C C . PRO A 1 252 ? 4.653 0.806 23.847 1.00 92.25 252 PRO A C 1
ATOM 2011 O O . PRO A 1 252 ? 4.257 1.762 23.172 1.00 92.25 252 PRO A O 1
ATOM 2014 N N . ALA A 1 253 ? 3.827 0.046 24.567 1.00 88.12 253 ALA A N 1
ATOM 2015 C CA . ALA A 1 253 ? 2.381 0.252 24.607 1.00 88.12 253 ALA A CA 1
ATOM 2016 C C . ALA A 1 253 ? 1.986 1.536 25.358 1.00 88.12 253 ALA A C 1
ATOM 2018 O O . ALA A 1 253 ? 0.994 2.167 25.009 1.00 88.12 253 ALA A O 1
ATOM 2019 N N . ASP A 1 254 ? 2.766 1.946 26.359 1.00 86.19 254 ASP A N 1
ATOM 2020 C CA . ASP A 1 254 ? 2.542 3.102 27.238 1.00 86.19 254 ASP A CA 1
ATOM 2021 C C . ASP A 1 254 ? 3.223 4.406 26.760 1.00 86.19 254 ASP A C 1
ATOM 2023 O O . ASP A 1 254 ? 3.290 5.388 27.496 1.00 86.19 254 ASP A O 1
ATOM 2027 N N . GLY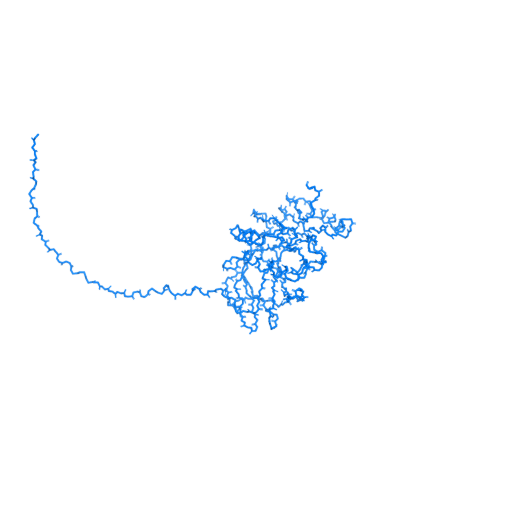 A 1 255 ? 3.669 4.458 25.499 1.00 93.00 255 GLY A N 1
ATOM 2028 C CA . GLY A 1 255 ? 4.319 5.628 24.894 1.00 93.00 255 GLY A CA 1
ATOM 2029 C C . GLY A 1 255 ? 3.432 6.444 23.942 1.00 93.00 255 GLY A C 1
ATOM 2030 O O . GLY A 1 255 ? 2.210 6.529 24.090 1.00 93.00 255 GLY A O 1
ATOM 2031 N N . SER A 1 256 ? 4.059 7.037 22.916 1.00 96.25 256 SER A N 1
ATOM 2032 C CA . SER A 1 256 ? 3.386 7.871 21.905 1.00 96.25 256 SER A CA 1
ATOM 2033 C C . SER A 1 256 ? 2.194 7.167 21.258 1.00 96.25 256 SER A C 1
ATOM 2035 O O . SER A 1 256 ? 1.128 7.765 21.140 1.00 96.25 256 SER A O 1
ATOM 2037 N N . GLN A 1 257 ? 2.342 5.882 20.912 1.00 96.75 257 GLN A N 1
ATOM 2038 C CA . GLN A 1 257 ? 1.257 5.082 20.343 1.00 96.75 257 GLN A CA 1
ATOM 2039 C C . GLN A 1 257 ? 0.090 4.911 21.322 1.00 96.75 257 GLN A C 1
ATOM 2041 O O . GLN A 1 257 ? -1.056 5.085 20.922 1.00 96.75 257 GLN A O 1
ATOM 2046 N N . GLY A 1 258 ? 0.350 4.595 22.594 1.00 97.19 258 GLY A N 1
ATOM 2047 C CA . GLY A 1 258 ? -0.711 4.423 23.592 1.00 97.19 258 GLY A CA 1
ATOM 2048 C C . GLY A 1 258 ? -1.497 5.708 23.841 1.00 97.19 258 GLY A C 1
ATOM 2049 O O . GLY A 1 258 ? -2.725 5.687 23.925 1.00 97.19 258 GLY A O 1
ATOM 2050 N N . ASN A 1 259 ? -0.795 6.842 23.906 1.00 97.62 259 ASN A N 1
ATOM 2051 C CA . ASN A 1 259 ? -1.421 8.155 24.060 1.00 97.62 259 ASN A CA 1
ATOM 2052 C C . ASN A 1 259 ? -2.231 8.553 22.823 1.00 97.62 259 ASN A C 1
ATOM 2054 O O . ASN A 1 259 ? -3.365 9.014 22.961 1.00 97.62 259 ASN A O 1
ATOM 2058 N N . TRP A 1 260 ? -1.684 8.317 21.628 1.00 97.69 260 TRP A N 1
ATOM 2059 C CA . TRP A 1 260 ? -2.398 8.517 20.371 1.00 97.69 260 TRP A CA 1
ATOM 2060 C C . TRP A 1 260 ? -3.655 7.642 20.292 1.00 97.69 260 TRP A C 1
ATOM 2062 O O . TRP A 1 260 ? -4.733 8.165 20.025 1.00 97.69 260 TRP A O 1
ATOM 2072 N N . LEU A 1 261 ? -3.547 6.344 20.592 1.00 97.56 261 LEU A N 1
ATOM 2073 C CA . LEU A 1 261 ? -4.660 5.399 20.516 1.00 97.56 261 LEU A CA 1
ATOM 2074 C C . LEU A 1 261 ? -5.799 5.795 21.459 1.00 97.56 261 LEU A C 1
ATOM 2076 O O . LEU A 1 261 ? -6.960 5.753 21.062 1.00 97.56 261 LEU A O 1
ATOM 2080 N N . ARG A 1 262 ? -5.481 6.214 22.691 1.00 97.62 262 ARG A N 1
ATOM 2081 C CA . ARG A 1 262 ? -6.486 6.689 23.653 1.00 97.62 262 ARG A CA 1
ATOM 2082 C C . ARG A 1 262 ? -7.226 7.918 23.127 1.00 97.62 262 ARG A C 1
ATOM 2084 O O . ARG A 1 262 ? -8.451 7.906 23.078 1.00 97.62 262 ARG A O 1
ATOM 2091 N N . SER A 1 263 ? -6.483 8.931 22.676 1.00 98.00 263 SER A N 1
ATOM 2092 C CA . SER A 1 263 ? -7.065 10.156 22.112 1.00 98.00 263 SER A CA 1
ATOM 2093 C C . SER A 1 263 ? -7.911 9.869 20.869 1.00 98.00 263 SER A C 1
ATOM 2095 O O . SER A 1 263 ? -8.976 10.455 20.673 1.00 98.00 263 SER A O 1
ATOM 2097 N N . ASP A 1 264 ? -7.458 8.937 20.036 1.00 97.62 264 ASP A N 1
ATOM 2098 C CA . ASP A 1 264 ? -8.165 8.546 18.832 1.00 97.62 264 ASP A CA 1
ATOM 2099 C C . ASP A 1 264 ? -9.462 7.780 19.131 1.00 97.62 264 ASP A C 1
ATOM 2101 O O . ASP A 1 264 ? -10.494 8.090 18.540 1.00 97.62 264 ASP A O 1
ATOM 2105 N N . LEU A 1 265 ? -9.440 6.829 20.069 1.00 97.56 265 LEU A N 1
ATOM 2106 C CA . LEU A 1 265 ? -10.633 6.100 20.508 1.00 97.56 265 LEU A CA 1
ATOM 2107 C C . LEU A 1 265 ? -11.684 7.041 21.106 1.00 97.56 265 LEU A C 1
ATOM 2109 O O . LEU A 1 265 ? -12.862 6.916 20.777 1.00 97.56 265 LEU A O 1
ATOM 2113 N N . GLU A 1 266 ? -11.268 8.004 21.931 1.00 97.62 266 GLU A N 1
ATOM 2114 C CA . GLU A 1 266 ? -12.160 9.022 22.504 1.00 97.62 266 GLU A CA 1
ATOM 2115 C C . GLU A 1 266 ? -12.825 9.875 21.418 1.00 97.62 266 GLU A C 1
ATOM 2117 O O . GLU A 1 266 ? -14.019 10.161 21.490 1.00 97.62 266 GLU A O 1
ATOM 2122 N N . LYS A 1 267 ? -12.067 10.258 20.385 1.00 96.75 267 LYS A N 1
ATOM 2123 C CA . LYS A 1 267 ? -12.554 11.128 19.309 1.00 96.75 267 LYS A CA 1
ATOM 2124 C C . LYS A 1 267 ? -13.379 10.392 18.251 1.00 96.75 267 LYS A C 1
ATOM 2126 O O . LYS A 1 267 ? -14.343 10.949 17.733 1.00 96.75 267 LYS A O 1
ATOM 2131 N N . ASN A 1 268 ? -12.963 9.183 17.880 1.00 96.31 268 ASN A N 1
ATOM 2132 C CA . ASN A 1 268 ? -13.406 8.501 16.662 1.00 96.31 268 ASN A CA 1
ATOM 2133 C C . ASN A 1 268 ? -14.060 7.137 16.922 1.00 96.31 268 ASN A C 1
ATOM 2135 O O . ASN A 1 268 ? -14.603 6.553 15.988 1.00 96.31 268 ASN A O 1
ATOM 2139 N N . GLY A 1 269 ? -13.988 6.600 18.143 1.00 94.12 269 GLY A N 1
ATOM 2140 C CA . GLY A 1 269 ? -14.501 5.265 18.463 1.00 94.12 269 GLY A CA 1
ATOM 2141 C C . GLY A 1 269 ? -16.012 5.216 18.698 1.00 94.12 269 GLY A C 1
ATOM 2142 O O . GLY A 1 269 ? -16.640 4.181 18.470 1.00 94.12 269 GLY A O 1
ATOM 2143 N N . GLN A 1 270 ? -16.623 6.323 19.132 1.00 94.62 270 GLN A N 1
ATOM 2144 C CA . GLN A 1 270 ? -18.054 6.359 19.430 1.00 94.62 270 GLN A CA 1
ATOM 2145 C C . GLN A 1 270 ? -18.898 6.209 18.155 1.00 94.62 270 GLN A C 1
ATOM 2147 O O . GLN A 1 270 ? -18.710 6.924 17.175 1.00 94.62 270 GLN A O 1
ATOM 2152 N N . GLY A 1 271 ? -19.870 5.292 18.184 1.00 93.56 271 GLY A N 1
ATOM 2153 C CA . GLY A 1 271 ? -20.783 5.053 17.060 1.00 93.56 271 GLY A CA 1
ATOM 2154 C C . GLY A 1 271 ? -20.197 4.209 15.923 1.00 93.56 271 GLY A C 1
ATOM 2155 O O . GLY A 1 271 ? -20.884 3.997 14.924 1.00 93.56 271 GLY A O 1
ATOM 2156 N N . ILE A 1 272 ? -18.968 3.699 16.068 1.00 97.75 272 ILE A N 1
ATOM 2157 C CA . ILE A 1 272 ? -18.404 2.727 15.130 1.00 97.75 272 ILE A CA 1
ATOM 2158 C C . ILE A 1 272 ? -19.047 1.353 15.349 1.00 97.75 272 ILE A C 1
ATOM 2160 O O . ILE A 1 272 ? -19.095 0.856 16.471 1.00 97.75 272 ILE A O 1
ATOM 2164 N N . TH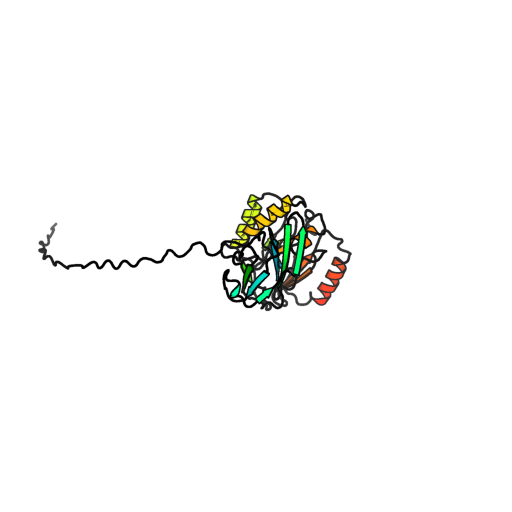R A 1 273 ? -19.511 0.717 14.270 1.00 97.75 273 THR A N 1
ATOM 2165 C CA . THR A 1 273 ? -20.138 -0.617 14.334 1.00 97.75 273 THR A CA 1
ATOM 2166 C C . THR A 1 273 ? -19.101 -1.718 14.563 1.00 97.75 273 THR A C 1
ATOM 2168 O O . THR A 1 273 ? -19.288 -2.584 15.415 1.00 97.75 273 THR A O 1
ATOM 2171 N N . HIS A 1 274 ? -17.989 -1.676 13.825 1.00 98.00 274 HIS A N 1
ATOM 2172 C CA . HIS A 1 274 ? -16.880 -2.617 13.956 1.00 98.00 274 HIS A CA 1
ATOM 2173 C C . HIS A 1 274 ? -15.576 -1.872 14.248 1.00 98.00 274 HIS A C 1
ATOM 2175 O O . HIS A 1 274 ? -14.990 -1.251 13.360 1.00 98.00 274 HIS A O 1
ATOM 2181 N N . LEU A 1 275 ? -15.123 -1.948 15.499 1.00 97.25 275 LEU A N 1
ATOM 2182 C CA . LEU A 1 275 ? -13.780 -1.537 15.903 1.00 97.25 275 LEU A CA 1
ATOM 2183 C C . LEU A 1 275 ? -12.854 -2.745 15.784 1.00 97.25 275 LEU A C 1
ATOM 2185 O O . LEU A 1 275 ? -13.059 -3.755 16.456 1.00 97.25 275 LEU A O 1
ATOM 2189 N N . VAL A 1 276 ? -11.853 -2.646 14.914 1.00 97.50 276 VAL A N 1
ATOM 2190 C CA . VAL A 1 276 ? -10.915 -3.735 14.628 1.00 97.50 276 VAL A CA 1
ATOM 2191 C C . VAL A 1 276 ? -9.494 -3.215 14.765 1.00 97.50 276 VAL A C 1
ATOM 2193 O O . VAL A 1 276 ? -9.194 -2.110 14.327 1.00 97.50 276 VAL A O 1
ATOM 2196 N N . ALA A 1 277 ? -8.611 -4.006 15.367 1.00 96.06 277 ALA A N 1
ATOM 2197 C CA . ALA A 1 277 ? -7.195 -3.688 15.481 1.00 96.06 277 ALA A CA 1
ATOM 2198 C C . ALA A 1 277 ? -6.356 -4.859 14.977 1.00 96.06 277 ALA A C 1
ATOM 2200 O O . ALA A 1 277 ? -6.628 -6.006 15.332 1.00 96.06 277 ALA A O 1
ATOM 2201 N N . GLY A 1 278 ? -5.335 -4.557 14.179 1.00 96.19 278 GLY A N 1
ATOM 2202 C CA . GLY A 1 278 ? -4.275 -5.496 13.834 1.00 96.19 278 GLY A CA 1
ATOM 2203 C C . GLY A 1 278 ? -2.982 -5.137 14.556 1.00 96.19 278 GLY A C 1
ATOM 2204 O O . GLY A 1 278 ? -2.640 -3.961 14.703 1.00 96.19 278 GLY A O 1
ATOM 2205 N N . TYR A 1 279 ? -2.269 -6.158 15.006 1.00 95.19 279 TYR A N 1
ATOM 2206 C CA . TYR A 1 279 ? -0.955 -6.077 15.633 1.00 95.19 279 TYR A CA 1
ATOM 2207 C C . TYR A 1 279 ? -0.314 -7.464 15.579 1.00 95.19 279 TYR A C 1
ATOM 2209 O O . TYR A 1 279 ? -1.025 -8.460 15.460 1.00 95.19 279 TYR A O 1
ATOM 2217 N N . HIS A 1 280 ? 1.014 -7.523 15.647 1.00 96.69 280 HIS A N 1
ATOM 2218 C CA . HIS A 1 280 ? 1.738 -8.774 15.455 1.00 96.69 280 HIS A CA 1
ATOM 2219 C C . HIS A 1 280 ? 1.722 -9.662 16.713 1.00 96.69 280 HIS A C 1
ATOM 2221 O O . HIS A 1 280 ? 1.276 -10.805 16.660 1.00 96.69 280 HIS A O 1
ATOM 2227 N N . LYS A 1 281 ? 2.132 -9.136 17.877 1.00 94.69 281 LYS A N 1
ATOM 2228 C CA . LYS A 1 281 ? 2.183 -9.927 19.123 1.00 94.69 281 LYS A CA 1
ATOM 2229 C C . LYS A 1 281 ? 0.806 -10.047 19.788 1.00 94.69 281 LYS A C 1
ATOM 2231 O O . LYS A 1 281 ? 0.283 -9.029 20.250 1.00 94.69 281 LYS A O 1
ATOM 2236 N N . PRO A 1 282 ? 0.222 -11.253 19.905 1.00 89.19 282 PRO A N 1
ATOM 2237 C CA . PRO A 1 282 ? -1.117 -11.424 20.458 1.00 89.19 282 PRO A CA 1
ATOM 2238 C C . PRO A 1 282 ? -1.172 -11.041 21.944 1.00 89.19 282 PRO A C 1
ATOM 2240 O O . PRO A 1 282 ? -0.274 -11.362 22.718 1.00 89.19 282 PRO A O 1
ATOM 2243 N N . MET A 1 283 ? -2.270 -10.403 22.371 1.00 85.06 283 MET A N 1
ATOM 2244 C CA . MET A 1 283 ? -2.512 -10.111 23.795 1.00 85.06 283 MET A CA 1
ATOM 2245 C C . MET A 1 283 ? -2.810 -11.378 24.611 1.00 85.06 283 MET A C 1
ATOM 2247 O O . MET A 1 283 ? -2.626 -11.390 25.827 1.00 85.06 283 MET A O 1
ATOM 2251 N N . ARG A 1 284 ? -3.319 -12.425 23.950 1.00 78.38 284 ARG A N 1
ATOM 2252 C CA . ARG A 1 284 ? -3.594 -13.747 24.519 1.00 78.38 284 ARG A CA 1
ATOM 2253 C C . ARG A 1 284 ? -3.173 -14.811 23.494 1.00 78.38 284 ARG A C 1
ATOM 2255 O O . ARG A 1 284 ? -3.845 -14.885 22.465 1.00 78.38 284 ARG A O 1
ATOM 2262 N N . PRO A 1 285 ? -2.060 -15.528 23.720 1.00 63.47 285 PRO A N 1
ATOM 2263 C CA . PRO A 1 285 ? -1.592 -16.590 22.830 1.00 63.47 285 PRO A CA 1
ATOM 2264 C C . PRO A 1 285 ? -2.481 -17.837 22.889 1.00 63.47 285 PRO A C 1
ATOM 2266 O O . PRO A 1 285 ? -3.146 -18.049 23.931 1.00 63.47 285 PRO A O 1
#

pLDDT: mean 90.39, std 18.14, range [35.25, 98.88]

Radius of gyration: 27.27 Å; chains: 1; bounding box: 68×78×85 Å